Protein AF-A0A8J4W1M2-F1 (afdb_monomer_lite)

pLDDT: mean 85.09, std 20.11, range [32.44, 98.81]

Sequence (245 aa):
MGNGDTALFDVPTGALSPRSKTSQREDDLPYAEPIQDQQKDIAADMLTCFGEKATRCLFSYAWAPRVEALSFVQYLIQTRHLTFEKQRESTTVTQRVLVNAIQTTLMQALQDRVNSVFEAGVSLLMEVSIAFDGAVASPSDVTVVHDLIRPLIPRLLVKLGDSKSRLHVTTEDALLLLSRQSACIGPAFLLEEMIACDRNSSPQTLSATYLTNKMALMSKLMLEFGIQENSTGEKGSPQRSYAVP

Foldseek 3Di:
DYDDDDDDPDDPPPPPDPPPPPDDDLVPQDDADADDPVCCVLCVLVCQQQNRSLSRLCRGPDLVSVLVSLVSLLVCLVVVVDALAQDPDDDSHGSVSVLSNLLSSLVSQLPDPDLSSNLSSLSSLLSVLVRLLVRDDDPVSLVSLCVSCLVSLLSLLVQCLDPDPVSVVSSLVSLVSNLVSVSRQHPVNSVVSLCVSCVPPDPVVDDPSSVVSSVVSVVVSCVVVNDDDPPPDDPDDDDDDDDDD

Secondary structure (DSSP, 8-state):
---------------------S---GGGSPP-PPPPGGGHHHHHHHHHHH-HHHHHHHT-SSHHHHHHHHHHHHHHHHTTSS--S--SS--SS-HHHHHHHHHHHHHHHTT-SSHHHHHHHHHHHHHHHHHHHTT--SHHHHHHHHHHHGGGHHHHHHHHT-SSHHHHHHHHHHHHHHHH-TTTTHHHHHHHHHHHHHTTS-GGGS-HHHHHHHHHHHHHHHHHH---------S----------

Organism: NCBI:txid1284355

Structure (mmCIF, N/CA/C/O backbone):
data_AF-A0A8J4W1M2-F1
#
_entry.id   AF-A0A8J4W1M2-F1
#
loop_
_atom_site.group_PDB
_atom_site.id
_atom_site.type_symbol
_atom_site.label_atom_id
_atom_site.label_alt_id
_atom_site.label_comp_id
_atom_site.label_asym_id
_atom_site.label_entity_id
_atom_site.label_seq_id
_atom_site.pdbx_PDB_ins_code
_atom_site.Cartn_x
_atom_site.Cartn_y
_atom_site.Cartn_z
_atom_site.occupancy
_atom_site.B_iso_or_equiv
_atom_site.auth_seq_id
_atom_site.auth_comp_id
_atom_site.auth_asym_id
_atom_site.auth_atom_id
_atom_site.pdbx_PDB_model_num
ATOM 1 N N . MET A 1 1 ? 17.304 37.459 -51.737 1.00 37.78 1 MET A N 1
ATOM 2 C CA . MET A 1 1 ? 18.563 36.687 -51.824 1.00 37.78 1 MET A CA 1
ATOM 3 C C . MET A 1 1 ? 19.574 37.416 -50.952 1.00 37.78 1 MET A C 1
ATOM 5 O O . MET A 1 1 ? 19.878 38.543 -51.296 1.00 37.78 1 MET A O 1
ATOM 9 N N . GLY A 1 2 ? 20.056 36.960 -49.803 1.00 33.34 2 GLY A N 1
ATOM 10 C CA . GLY A 1 2 ? 19.862 35.766 -48.976 1.00 33.34 2 GLY A CA 1
ATOM 11 C C . GLY A 1 2 ? 20.875 35.851 -47.808 1.00 33.34 2 GLY A C 1
ATOM 12 O O . GLY A 1 2 ? 21.943 36.401 -48.043 1.00 33.34 2 GLY A O 1
ATOM 13 N N . ASN A 1 3 ? 20.478 35.356 -46.620 1.00 33.03 3 ASN A N 1
ATOM 14 C CA . ASN A 1 3 ? 21.208 34.840 -45.427 1.00 33.03 3 ASN A CA 1
ATOM 15 C C . ASN A 1 3 ? 22.531 35.484 -44.952 1.00 33.03 3 ASN A C 1
ATOM 17 O O . ASN A 1 3 ? 23.363 35.870 -45.756 1.00 33.03 3 ASN A O 1
ATOM 21 N N . GLY A 1 4 ? 22.878 35.566 -43.664 1.00 32.44 4 GLY A N 1
ATOM 22 C CA . GLY A 1 4 ? 22.476 34.930 -42.388 1.00 32.44 4 GLY A CA 1
ATOM 23 C C . GLY A 1 4 ? 23.406 35.529 -41.301 1.00 32.44 4 GLY A C 1
ATOM 24 O O . GLY A 1 4 ? 24.205 36.407 -41.614 1.00 32.44 4 GLY A O 1
ATOM 25 N N . ASP A 1 5 ? 23.439 35.197 -40.018 1.00 38.59 5 ASP A N 1
ATOM 26 C CA . ASP A 1 5 ? 22.708 34.303 -39.131 1.00 38.59 5 ASP A CA 1
ATOM 27 C C . ASP A 1 5 ? 22.942 34.893 -37.729 1.00 38.59 5 ASP A C 1
ATOM 29 O O . ASP A 1 5 ? 24.084 35.030 -37.285 1.00 38.59 5 ASP A O 1
ATOM 33 N N . THR A 1 6 ? 21.883 35.268 -37.016 1.00 42.66 6 THR A N 1
ATOM 34 C CA . THR A 1 6 ? 21.948 35.500 -35.568 1.00 42.66 6 THR A CA 1
ATOM 35 C C . THR A 1 6 ? 21.874 34.143 -34.883 1.00 42.66 6 THR A C 1
ATOM 37 O O . THR A 1 6 ? 20.798 33.549 -34.814 1.00 42.66 6 THR A O 1
ATOM 40 N N . ALA A 1 7 ? 23.009 33.638 -34.397 1.00 40.66 7 ALA A N 1
ATOM 41 C CA . ALA A 1 7 ? 23.061 32.416 -33.603 1.00 40.66 7 ALA A CA 1
ATOM 42 C C . ALA A 1 7 ? 22.400 32.650 -32.232 1.00 40.66 7 ALA A C 1
ATOM 44 O O . ALA A 1 7 ? 23.007 33.149 -31.285 1.00 40.66 7 ALA A O 1
ATOM 45 N N . LEU A 1 8 ? 21.118 32.302 -32.182 1.00 37.12 8 LEU A N 1
ATOM 46 C CA . LEU A 1 8 ? 20.296 32.099 -31.001 1.00 37.12 8 LEU A CA 1
ATOM 47 C C . LEU A 1 8 ? 20.828 30.859 -30.256 1.00 37.12 8 LEU A C 1
ATOM 49 O O . LEU A 1 8 ? 20.721 29.741 -30.757 1.00 37.12 8 LEU A O 1
ATOM 53 N N . PHE A 1 9 ? 21.418 31.036 -29.073 1.00 40.69 9 PHE A N 1
ATOM 54 C CA . PHE A 1 9 ? 21.637 29.925 -28.143 1.00 40.69 9 PHE A CA 1
ATOM 55 C C . PHE A 1 9 ? 20.296 29.571 -27.492 1.00 40.69 9 PHE A C 1
ATOM 57 O O . PHE A 1 9 ? 19.974 30.055 -26.409 1.00 40.69 9 PHE A O 1
ATOM 64 N N . ASP A 1 10 ? 19.511 28.741 -28.175 1.00 38.97 10 ASP A N 1
ATOM 65 C CA . ASP A 1 10 ? 18.325 28.113 -27.602 1.00 38.97 10 ASP A CA 1
ATOM 66 C C . ASP A 1 10 ? 18.754 26.871 -26.810 1.00 38.97 10 ASP A C 1
ATOM 68 O O . ASP A 1 10 ? 19.165 25.847 -27.360 1.00 38.97 10 ASP A O 1
ATOM 72 N N . VAL A 1 11 ? 18.690 26.977 -25.485 1.00 43.03 11 VAL A N 1
ATOM 73 C CA . VAL A 1 11 ? 18.759 25.836 -24.569 1.00 43.03 11 VAL A CA 1
ATOM 74 C C . VAL A 1 11 ? 17.363 25.213 -24.526 1.00 43.03 11 VAL A C 1
ATOM 76 O O . VAL A 1 11 ? 16.433 25.897 -24.089 1.00 43.03 11 VAL A O 1
ATOM 79 N N . PRO A 1 12 ? 17.159 23.929 -24.883 1.00 38.59 12 PRO A N 1
ATOM 80 C CA . PRO A 1 12 ? 15.871 23.288 -24.673 1.00 38.59 12 PRO A CA 1
ATOM 81 C C . PRO A 1 12 ? 15.704 23.004 -23.179 1.00 38.59 12 PRO A C 1
ATOM 83 O O . PRO A 1 12 ? 16.034 21.933 -22.671 1.00 38.59 12 PRO A O 1
ATOM 86 N N . THR A 1 13 ? 15.172 23.985 -22.454 1.00 40.75 13 THR A N 1
ATOM 87 C CA . THR A 1 13 ? 14.589 23.759 -21.132 1.00 40.75 13 THR A CA 1
ATOM 88 C C . THR A 1 13 ? 13.230 23.119 -21.370 1.00 40.75 13 THR A C 1
ATOM 90 O O . THR A 1 13 ? 12.199 23.786 -21.410 1.00 40.75 13 THR A O 1
ATOM 93 N N . GLY A 1 14 ? 13.239 21.805 -21.596 1.00 35.25 14 GLY A N 1
ATOM 94 C CA . GLY A 1 14 ? 12.041 20.979 -21.579 1.00 35.25 14 GLY A CA 1
ATOM 95 C C . GLY A 1 14 ? 11.496 20.924 -20.158 1.00 35.25 14 GLY A C 1
ATOM 96 O O . GLY A 1 14 ? 11.704 19.948 -19.443 1.00 35.25 14 GLY A O 1
ATOM 97 N N . ALA A 1 15 ? 10.833 21.997 -19.731 1.00 38.31 15 ALA A N 1
ATOM 98 C CA . ALA A 1 15 ? 9.973 21.983 -18.567 1.00 38.31 15 ALA A CA 1
ATOM 99 C C . ALA A 1 15 ? 8.869 20.958 -18.846 1.00 38.31 15 ALA A C 1
ATOM 101 O O . ALA A 1 15 ? 7.946 21.210 -19.623 1.00 38.31 15 ALA A O 1
ATOM 102 N N . LEU A 1 16 ? 9.008 19.770 -18.256 1.00 41.69 16 LEU A N 1
ATOM 103 C CA . LEU A 1 16 ? 7.948 18.776 -18.191 1.00 41.69 16 LEU A CA 1
ATOM 104 C C . LEU A 1 16 ? 6.775 19.427 -17.459 1.00 41.69 16 LEU A C 1
ATOM 106 O O . LEU A 1 16 ? 6.754 19.532 -16.235 1.00 41.69 16 LEU A O 1
ATOM 110 N N . SER A 1 17 ? 5.824 19.922 -18.243 1.00 34.31 17 SER A N 1
ATOM 111 C CA . SER A 1 17 ? 4.521 20.337 -17.751 1.00 34.31 17 SER A CA 1
ATOM 112 C C . SER A 1 17 ? 3.905 19.160 -16.980 1.00 34.31 17 SER A C 1
ATOM 114 O O . SER A 1 17 ? 4.023 18.019 -17.444 1.00 34.31 17 SER A O 1
ATOM 116 N N . PRO A 1 18 ? 3.278 19.374 -15.809 1.00 39.25 18 PRO A N 1
ATOM 117 C CA . PRO A 1 18 ? 2.609 18.299 -15.094 1.00 39.25 18 PRO A CA 1
ATOM 118 C C . PRO A 1 18 ? 1.478 17.772 -15.979 1.00 39.25 18 PRO A C 1
ATOM 120 O O . PRO A 1 18 ? 0.455 18.430 -16.161 1.00 39.25 18 PRO A O 1
ATOM 123 N N . ARG A 1 19 ? 1.692 16.591 -16.576 1.00 45.81 19 ARG A N 1
ATOM 124 C CA . ARG A 1 19 ? 0.704 15.899 -17.408 1.00 45.81 19 ARG A CA 1
ATOM 125 C C . ARG A 1 19 ? -0.572 15.788 -16.574 1.00 45.81 19 ARG A C 1
ATOM 127 O O . ARG A 1 19 ? -0.567 15.183 -15.502 1.00 45.81 19 ARG A O 1
ATOM 134 N N . SER A 1 20 ? -1.640 16.433 -17.030 1.00 43.12 20 SER A N 1
ATOM 135 C CA . SER A 1 20 ? -2.957 16.359 -16.406 1.00 43.12 20 SER A CA 1
ATOM 136 C C . SER A 1 20 ? -3.340 14.878 -16.341 1.00 43.12 20 SER A C 1
ATOM 138 O O . SER A 1 20 ? -3.495 14.238 -17.380 1.00 43.12 20 SER A O 1
ATOM 140 N N . LYS A 1 21 ? -3.399 14.300 -15.134 1.00 53.12 21 LYS A N 1
ATOM 141 C CA . LYS A 1 21 ? -3.628 12.863 -14.882 1.00 53.12 21 LYS A CA 1
ATOM 142 C C . LYS A 1 21 ? -5.082 12.441 -15.160 1.00 53.12 21 LYS A C 1
ATOM 144 O O . LYS A 1 21 ? -5.698 11.760 -14.353 1.00 53.12 21 LYS A O 1
ATOM 149 N N . THR A 1 22 ? -5.685 12.895 -16.253 1.00 55.19 22 THR A N 1
ATOM 150 C CA . THR A 1 22 ? -7.113 12.675 -16.524 1.00 55.19 22 THR A CA 1
ATOM 151 C C . THR A 1 22 ? -7.399 11.406 -17.325 1.00 55.19 22 THR A C 1
ATOM 153 O O . THR A 1 22 ? -8.554 11.006 -17.419 1.00 55.19 22 THR A O 1
ATOM 156 N N . SER A 1 23 ? -6.387 10.711 -17.853 1.00 66.25 23 SER A N 1
ATOM 157 C CA . SER A 1 23 ? -6.535 9.369 -18.443 1.00 66.25 23 SER A CA 1
ATOM 158 C C . SER A 1 23 ? -5.178 8.667 -18.503 1.00 66.25 23 SER A C 1
ATOM 160 O O . SER A 1 23 ? -4.376 8.990 -19.375 1.00 66.25 23 SER A O 1
ATOM 162 N N . GLN A 1 24 ? -4.897 7.740 -17.583 1.00 83.12 24 GLN A N 1
ATOM 163 C CA . GLN A 1 24 ? -3.716 6.874 -17.679 1.00 83.12 24 GLN A CA 1
ATOM 164 C C . GLN A 1 24 ? -4.127 5.558 -18.340 1.00 83.12 24 GLN A C 1
ATOM 166 O O . GLN A 1 24 ? -5.041 4.888 -17.863 1.00 83.12 24 GLN A O 1
ATOM 171 N N . ARG A 1 25 ? -3.479 5.193 -19.449 1.00 89.44 25 ARG A N 1
ATOM 172 C CA . ARG A 1 25 ? -3.667 3.889 -20.096 1.00 89.44 25 ARG A CA 1
ATOM 173 C C . ARG A 1 25 ? -2.471 2.997 -19.815 1.00 89.44 25 ARG A C 1
ATOM 175 O O . ARG A 1 25 ? -1.359 3.485 -19.640 1.00 89.44 25 ARG A O 1
ATOM 182 N N . GLU A 1 26 ? -2.685 1.687 -19.843 1.00 91.25 26 GLU A N 1
ATOM 183 C CA . GLU A 1 26 ? -1.591 0.723 -19.706 1.00 91.25 26 GLU A CA 1
ATOM 184 C C . GLU A 1 26 ? -0.517 0.939 -20.796 1.00 91.25 26 GLU A C 1
ATOM 186 O O . GLU A 1 26 ? 0.682 0.913 -20.518 1.00 91.25 26 GLU A O 1
ATOM 191 N N . ASP A 1 27 ? -0.929 1.284 -22.021 1.00 91.44 27 ASP A N 1
ATOM 192 C CA . ASP A 1 27 ? -0.027 1.595 -23.137 1.00 91.44 27 ASP A CA 1
ATOM 193 C C . ASP A 1 27 ? 0.902 2.793 -22.880 1.00 91.44 27 ASP A C 1
ATOM 195 O O . ASP A 1 27 ? 1.976 2.857 -23.479 1.00 91.44 27 ASP A O 1
ATOM 199 N N . ASP A 1 28 ? 0.562 3.695 -21.953 1.00 93.06 28 ASP A N 1
ATOM 200 C CA . ASP A 1 28 ? 1.417 4.826 -21.571 1.00 93.06 28 ASP A CA 1
ATOM 201 C C . ASP A 1 28 ? 2.569 4.425 -20.632 1.00 93.06 28 ASP A C 1
ATOM 203 O O . ASP A 1 28 ? 3.492 5.217 -20.433 1.00 93.06 28 ASP A O 1
ATOM 207 N N . LEU A 1 29 ? 2.540 3.219 -20.048 1.00 95.38 29 LEU A N 1
ATOM 208 C CA . LEU A 1 29 ? 3.596 2.762 -19.143 1.00 95.38 29 LEU A CA 1
ATOM 209 C C . LEU A 1 29 ? 4.954 2.647 -19.864 1.00 95.38 29 LEU A C 1
ATOM 211 O O . LEU A 1 29 ? 5.007 2.399 -21.074 1.00 95.38 29 LEU A O 1
ATOM 215 N N . PRO A 1 30 ? 6.083 2.799 -19.154 1.00 96.06 30 PRO A N 1
ATOM 216 C CA . PRO A 1 30 ? 7.392 2.572 -19.751 1.00 96.06 30 PRO A CA 1
ATOM 217 C C . PRO A 1 30 ? 7.570 1.106 -20.173 1.00 96.06 30 PRO A C 1
ATOM 219 O O . PRO A 1 30 ? 6.835 0.210 -19.757 1.00 96.06 30 PRO A O 1
ATOM 222 N N . TYR A 1 31 ? 8.577 0.846 -21.005 1.00 96.06 31 TYR A N 1
ATOM 223 C CA . TYR A 1 31 ? 9.010 -0.526 -21.251 1.00 96.06 31 TYR A CA 1
ATOM 224 C C . TYR A 1 31 ? 9.595 -1.134 -19.968 1.00 96.06 31 TYR A C 1
ATOM 226 O O . TYR A 1 31 ? 10.373 -0.487 -19.266 1.00 96.06 31 TYR A O 1
ATOM 234 N N . ALA A 1 32 ? 9.263 -2.398 -19.717 1.00 97.31 32 ALA A N 1
ATOM 235 C CA . ALA A 1 32 ? 9.902 -3.248 -18.725 1.00 97.31 32 ALA A CA 1
ATOM 236 C C . ALA A 1 32 ? 10.205 -4.611 -19.351 1.00 97.31 32 ALA A C 1
ATOM 238 O O . ALA A 1 32 ? 9.504 -5.081 -20.249 1.00 97.31 32 ALA A O 1
ATOM 239 N N . GLU A 1 33 ? 11.264 -5.248 -18.889 1.00 97.44 33 GLU A N 1
ATOM 240 C CA . GLU A 1 33 ? 11.668 -6.601 -19.240 1.00 97.44 33 GLU A CA 1
ATOM 241 C C . GLU A 1 33 ? 10.556 -7.642 -18.974 1.00 97.44 33 GLU A C 1
ATOM 243 O O . GLU A 1 33 ? 9.594 -7.372 -18.249 1.00 97.44 33 GLU A O 1
ATOM 248 N N . PRO A 1 34 ? 10.614 -8.826 -19.605 1.00 97.38 34 PRO A N 1
ATOM 249 C CA . PRO A 1 34 ? 9.694 -9.915 -19.290 1.00 97.38 34 PRO A CA 1
ATOM 250 C C . PRO A 1 34 ? 9.832 -10.384 -17.835 1.00 97.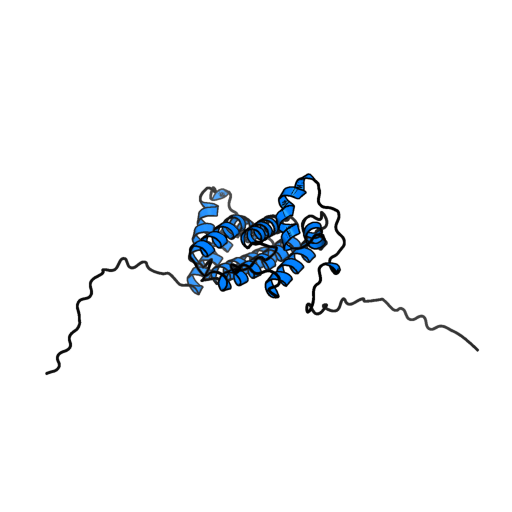38 34 PRO A C 1
ATOM 252 O O . PRO A 1 34 ? 10.936 -10.414 -17.291 1.00 97.38 34 PRO A O 1
ATOM 255 N N . ILE A 1 35 ? 8.717 -10.810 -17.237 1.00 97.44 35 ILE A N 1
ATOM 256 C CA . ILE A 1 35 ? 8.697 -11.411 -15.895 1.00 97.44 35 ILE A CA 1
ATOM 257 C C . ILE A 1 35 ? 9.520 -12.703 -15.921 1.00 97.44 35 ILE A C 1
ATOM 259 O O . ILE A 1 35 ? 9.345 -13.537 -16.815 1.00 97.44 35 ILE A O 1
ATOM 263 N N . GLN A 1 36 ? 10.408 -12.873 -14.940 1.00 96.19 36 GLN A N 1
ATOM 264 C CA . GLN A 1 36 ? 11.229 -14.077 -14.832 1.00 96.19 36 GLN A CA 1
ATOM 265 C C . GLN A 1 36 ? 10.369 -15.316 -14.571 1.00 96.19 36 GLN A C 1
ATOM 267 O O . GLN A 1 36 ? 9.359 -15.241 -13.872 1.00 96.19 36 GLN A O 1
ATOM 272 N N . ASP A 1 37 ? 10.805 -16.482 -15.056 1.00 95.25 37 ASP A N 1
ATOM 273 C CA . ASP A 1 37 ? 10.063 -17.738 -14.885 1.00 95.25 37 ASP A CA 1
ATOM 274 C C . ASP A 1 37 ? 9.753 -18.054 -13.415 1.00 95.25 37 ASP A C 1
ATOM 276 O O . ASP A 1 37 ? 8.650 -18.491 -13.103 1.00 95.25 37 ASP A O 1
ATOM 280 N N . GLN A 1 38 ? 10.678 -17.749 -12.499 1.00 95.62 38 GLN A N 1
ATOM 281 C CA . GLN A 1 38 ? 10.512 -17.977 -11.058 1.00 95.62 38 GLN A CA 1
ATOM 282 C C . GLN A 1 38 ? 9.428 -17.095 -10.421 1.00 95.62 38 GLN A C 1
ATOM 284 O O . GLN A 1 38 ? 8.976 -17.374 -9.315 1.00 95.62 38 GLN A O 1
ATOM 289 N N . GLN A 1 39 ? 9.040 -16.008 -11.088 1.00 94.69 39 GLN A N 1
ATOM 290 C CA . GLN A 1 39 ? 8.080 -15.026 -10.587 1.00 94.69 39 GLN A CA 1
ATOM 291 C C . GLN A 1 39 ? 6.697 -15.176 -11.230 1.00 94.69 39 GLN A C 1
ATOM 293 O O . GLN A 1 39 ? 5.759 -14.516 -10.787 1.00 94.69 39 GLN A O 1
ATOM 298 N N . LYS A 1 40 ? 6.543 -16.046 -12.239 1.00 93.75 40 LYS A N 1
ATOM 299 C CA . LYS A 1 40 ? 5.287 -16.209 -12.990 1.00 93.75 40 LYS A CA 1
ATOM 300 C C . LYS A 1 40 ? 4.111 -16.612 -12.109 1.00 93.75 40 LYS A C 1
ATOM 302 O O . LYS A 1 40 ? 3.039 -16.031 -12.248 1.00 93.75 40 LYS A O 1
ATOM 307 N N . ASP A 1 41 ? 4.328 -17.533 -11.173 1.00 94.62 41 ASP A N 1
ATOM 308 C CA . ASP A 1 41 ? 3.270 -17.997 -10.269 1.00 94.62 41 ASP A CA 1
ATOM 309 C C . ASP A 1 41 ? 2.785 -16.869 -9.348 1.00 94.62 41 ASP A C 1
ATOM 311 O O . ASP A 1 41 ? 1.588 -16.675 -9.162 1.00 94.62 41 ASP A O 1
ATOM 315 N N . ILE A 1 42 ? 3.717 -16.064 -8.830 1.00 94.31 42 ILE A N 1
ATOM 316 C CA . ILE A 1 42 ? 3.414 -14.904 -7.978 1.00 94.31 42 ILE A CA 1
ATOM 317 C C . ILE A 1 42 ? 2.745 -13.787 -8.798 1.00 94.31 42 ILE A C 1
ATOM 319 O O . ILE A 1 42 ? 1.932 -13.026 -8.279 1.00 94.31 42 ILE A O 1
ATOM 323 N N . ALA A 1 43 ? 3.073 -13.685 -10.088 1.00 96.88 43 ALA A N 1
ATOM 324 C CA . ALA A 1 43 ? 2.534 -12.686 -11.000 1.00 96.88 43 ALA A CA 1
ATOM 325 C C . ALA A 1 43 ? 1.135 -13.001 -11.539 1.00 96.88 43 ALA A C 1
ATOM 327 O O . ALA A 1 43 ? 0.502 -12.096 -12.073 1.00 96.88 43 ALA A O 1
ATOM 328 N N . ALA A 1 44 ? 0.637 -14.234 -11.413 1.00 96.50 44 ALA A N 1
ATOM 329 C CA . ALA A 1 44 ? -0.596 -14.676 -12.069 1.00 96.50 44 ALA A CA 1
ATOM 330 C C . ALA A 1 44 ? -1.818 -13.797 -11.742 1.00 96.50 44 ALA A C 1
ATOM 332 O O . ALA A 1 44 ? -2.527 -13.338 -12.644 1.00 96.50 44 ALA A O 1
ATOM 333 N N . ASP A 1 45 ? -2.029 -13.493 -10.461 1.00 96.50 45 ASP A N 1
ATOM 334 C CA . ASP A 1 45 ? -3.155 -12.658 -10.031 1.00 96.50 45 ASP A CA 1
ATOM 335 C C . ASP A 1 45 ? -2.966 -11.194 -10.453 1.00 96.50 45 ASP A C 1
ATOM 337 O O . ASP A 1 45 ? -3.926 -10.535 -10.852 1.00 96.50 45 ASP A O 1
ATOM 341 N N . MET A 1 46 ? -1.726 -10.693 -10.445 1.00 97.94 46 MET A N 1
ATOM 342 C CA . MET A 1 46 ? -1.401 -9.342 -10.916 1.00 97.94 46 MET A CA 1
ATOM 343 C C . MET A 1 46 ? -1.617 -9.199 -12.424 1.00 97.94 46 MET A C 1
ATOM 345 O O . MET A 1 46 ? -2.233 -8.230 -12.849 1.00 97.94 46 MET A O 1
ATOM 349 N N . LEU A 1 47 ? -1.212 -10.192 -13.222 1.00 96.75 47 LEU A N 1
ATOM 350 C CA . LEU A 1 47 ? -1.478 -10.241 -14.662 1.00 96.75 47 LEU A CA 1
ATOM 351 C C . LEU A 1 47 ? -2.981 -10.206 -14.942 1.00 96.75 47 LEU A C 1
ATOM 353 O O . LEU A 1 47 ? -3.430 -9.480 -15.826 1.00 96.75 47 LEU A O 1
ATOM 357 N N . THR A 1 48 ? -3.750 -10.956 -14.152 1.00 95.56 48 THR A N 1
ATOM 358 C CA . THR A 1 48 ? -5.211 -11.022 -14.267 1.00 95.56 48 THR A CA 1
ATOM 359 C C . THR A 1 48 ? -5.877 -9.688 -13.915 1.00 95.56 48 THR A C 1
ATOM 361 O O . THR A 1 48 ? -6.859 -9.315 -14.550 1.00 95.56 48 THR A O 1
ATOM 364 N N . CYS A 1 49 ? -5.353 -8.957 -12.924 1.00 95.75 49 CYS A N 1
ATOM 365 C CA . CYS A 1 49 ? -5.961 -7.714 -12.438 1.00 95.75 49 CYS A CA 1
ATOM 366 C C . CYS A 1 49 ? -5.477 -6.450 -13.158 1.00 95.75 49 CYS A C 1
ATOM 368 O O . CYS A 1 49 ? -6.266 -5.540 -13.392 1.00 95.75 49 CYS A O 1
ATOM 370 N N . PHE A 1 50 ? -4.177 -6.346 -13.430 1.00 96.31 50 PHE A N 1
ATOM 371 C CA . PHE A 1 50 ? -3.518 -5.089 -13.802 1.00 96.31 50 PHE A CA 1
ATOM 372 C C . PHE A 1 50 ? -3.101 -5.036 -15.271 1.00 96.31 50 PHE A C 1
ATOM 374 O O . PHE A 1 50 ? -2.781 -3.953 -15.756 1.00 96.31 50 PHE A O 1
ATOM 381 N N . GLY A 1 51 ? -3.096 -6.181 -15.959 1.00 95.75 51 GLY A N 1
ATOM 382 C CA . GLY A 1 51 ? -2.573 -6.313 -17.315 1.00 95.75 51 GLY A CA 1
ATOM 383 C C . GLY A 1 51 ? -1.086 -6.679 -17.359 1.00 95.75 51 GLY A C 1
ATOM 384 O O . GLY A 1 51 ? -0.368 -6.682 -16.348 1.00 95.75 51 GLY A O 1
ATOM 385 N N . GLU A 1 52 ? -0.620 -7.057 -18.550 1.00 96.50 52 GLU A N 1
ATOM 386 C CA . GLU A 1 52 ? 0.736 -7.570 -18.762 1.00 96.50 52 GLU A CA 1
ATOM 387 C C . GLU A 1 52 ? 1.803 -6.506 -18.499 1.00 96.50 52 GLU A C 1
ATOM 389 O O . GLU A 1 52 ? 2.790 -6.761 -17.804 1.00 96.50 52 GLU A O 1
ATOM 394 N N . LYS A 1 53 ? 1.625 -5.308 -19.053 1.00 97.81 53 LYS A N 1
ATOM 395 C CA . LYS A 1 53 ? 2.647 -4.265 -19.037 1.00 97.81 53 LYS A CA 1
ATOM 396 C C . LYS A 1 53 ? 2.780 -3.663 -17.647 1.00 97.81 53 LYS A C 1
ATOM 398 O O . LYS A 1 53 ? 3.903 -3.504 -17.173 1.00 97.81 53 LYS A O 1
ATOM 403 N N . ALA A 1 54 ? 1.660 -3.423 -16.963 1.00 98.12 54 ALA A N 1
ATOM 404 C CA . ALA A 1 54 ? 1.677 -2.997 -15.564 1.00 98.12 54 ALA A CA 1
ATOM 405 C C . ALA A 1 54 ? 2.391 -4.022 -14.679 1.00 98.12 54 ALA A C 1
ATOM 407 O O . ALA A 1 54 ? 3.276 -3.659 -13.902 1.00 98.12 54 ALA A O 1
ATOM 408 N N . THR A 1 55 ? 2.084 -5.309 -14.855 1.00 98.50 55 THR A N 1
ATOM 409 C CA . THR A 1 55 ? 2.722 -6.364 -14.062 1.00 98.50 55 THR A CA 1
ATOM 410 C C . THR A 1 55 ? 4.216 -6.470 -14.363 1.00 98.50 55 THR A C 1
ATOM 412 O O . THR A 1 55 ? 5.020 -6.514 -13.438 1.00 98.50 55 THR A O 1
ATOM 415 N N . ARG A 1 56 ? 4.639 -6.414 -15.631 1.00 98.38 56 ARG A N 1
ATOM 416 C CA . ARG A 1 56 ? 6.071 -6.371 -15.988 1.00 98.38 56 ARG A CA 1
ATOM 417 C C . ARG A 1 56 ? 6.790 -5.196 -15.335 1.00 98.38 56 ARG A C 1
ATOM 419 O O . ARG A 1 56 ? 7.880 -5.366 -14.798 1.00 98.38 56 ARG A O 1
ATOM 426 N N . CYS A 1 57 ? 6.169 -4.019 -15.336 1.00 98.62 57 CYS A N 1
ATOM 427 C CA . CYS A 1 57 ? 6.720 -2.847 -14.674 1.00 98.62 57 CYS A CA 1
ATOM 428 C C . CYS A 1 57 ? 6.863 -3.040 -13.155 1.00 98.62 57 CYS A C 1
ATOM 430 O O . CYS A 1 57 ? 7.890 -2.624 -12.628 1.00 98.62 57 CYS A O 1
ATOM 432 N N . LEU A 1 58 ? 5.923 -3.710 -12.469 1.00 98.56 58 LEU A N 1
ATOM 433 C CA . LEU A 1 58 ? 6.037 -4.043 -11.034 1.00 98.56 58 LEU A CA 1
ATOM 434 C C . LEU A 1 58 ? 7.244 -4.944 -10.727 1.00 98.56 58 LEU A C 1
ATOM 436 O O . LEU A 1 58 ? 7.901 -4.757 -9.705 1.00 98.56 58 LEU A O 1
ATOM 440 N N . PHE A 1 59 ? 7.569 -5.875 -11.626 1.00 98.25 59 PHE A N 1
ATOM 441 C CA . PHE A 1 59 ? 8.703 -6.796 -11.477 1.00 98.25 59 PHE A CA 1
ATOM 442 C C . PHE A 1 59 ? 10.026 -6.269 -12.051 1.00 98.25 59 PHE A C 1
ATOM 444 O O . PHE A 1 59 ? 11.043 -6.957 -11.952 1.00 98.25 59 PHE A O 1
ATOM 451 N N . SER A 1 60 ? 10.048 -5.063 -12.627 1.00 98.00 60 SER A N 1
ATOM 452 C CA . SER A 1 60 ? 11.256 -4.535 -13.262 1.00 98.00 60 SER A CA 1
ATOM 453 C C . SER A 1 60 ? 12.386 -4.308 -12.254 1.00 98.00 60 SER A C 1
ATOM 455 O O . SER A 1 60 ? 12.166 -3.806 -11.148 1.00 98.00 60 SER A O 1
ATOM 457 N N . TYR A 1 61 ? 13.631 -4.575 -12.647 1.00 96.94 61 TYR A N 1
ATOM 458 C CA . TYR A 1 61 ? 14.829 -4.202 -11.895 1.00 96.94 61 TYR A CA 1
ATOM 459 C C . TYR A 1 61 ? 14.973 -2.682 -11.784 1.00 96.94 61 TYR A C 1
ATOM 461 O O . TYR A 1 61 ? 15.484 -2.173 -10.779 1.00 96.94 61 TYR A O 1
ATOM 469 N N . ALA A 1 62 ? 14.495 -1.939 -12.786 1.00 97.56 62 ALA A N 1
ATOM 470 C CA . ALA A 1 62 ? 14.502 -0.486 -12.768 1.00 97.56 62 ALA A CA 1
ATOM 471 C C . ALA A 1 62 ? 13.391 0.042 -11.850 1.00 97.56 62 ALA A C 1
ATOM 473 O O . ALA A 1 62 ? 12.231 -0.348 -11.945 1.00 97.56 62 ALA A O 1
ATOM 474 N N . TRP A 1 63 ? 13.742 0.965 -10.953 1.00 98.31 63 TRP A N 1
ATOM 475 C CA . TRP A 1 63 ? 12.795 1.487 -9.964 1.00 98.31 63 TRP A CA 1
ATOM 476 C C . TRP A 1 63 ? 11.710 2.376 -10.577 1.00 98.31 63 TRP A C 1
ATOM 478 O O . TRP A 1 63 ? 10.586 2.385 -10.084 1.00 98.31 63 TRP A O 1
ATOM 488 N N . ALA A 1 64 ? 12.027 3.111 -11.646 1.00 98.31 64 ALA A N 1
ATOM 489 C CA . ALA A 1 64 ? 11.094 4.054 -12.255 1.00 98.31 64 ALA A CA 1
ATOM 490 C C . ALA A 1 64 ? 9.858 3.349 -12.853 1.00 98.31 64 ALA A C 1
ATOM 492 O O . ALA A 1 64 ? 8.750 3.744 -12.496 1.00 98.31 64 ALA A O 1
ATOM 493 N N . PRO A 1 65 ? 9.989 2.256 -13.639 1.00 98.50 65 PRO A N 1
ATOM 494 C CA . PRO A 1 65 ? 8.837 1.445 -14.037 1.00 98.50 65 PRO A CA 1
ATOM 495 C C . PRO A 1 65 ? 7.976 0.957 -12.867 1.00 98.50 65 PRO A C 1
ATOM 497 O O . PRO A 1 65 ? 6.753 1.019 -12.962 1.00 98.50 65 PRO A O 1
ATOM 500 N N . ARG A 1 66 ? 8.585 0.539 -11.745 1.00 98.75 66 ARG A N 1
ATOM 501 C CA . ARG A 1 66 ? 7.828 0.108 -10.556 1.00 98.75 66 ARG A CA 1
ATOM 502 C C . ARG A 1 66 ? 6.969 1.240 -9.990 1.00 98.75 66 ARG A C 1
ATOM 504 O O . ARG A 1 66 ? 5.800 1.022 -9.692 1.00 98.75 66 ARG A O 1
ATOM 511 N N . VAL A 1 67 ? 7.519 2.453 -9.886 1.00 98.69 67 VAL A N 1
ATOM 512 C CA . VAL A 1 67 ? 6.775 3.644 -9.427 1.00 98.69 67 VAL A CA 1
ATOM 513 C C . VAL A 1 67 ? 5.604 3.972 -10.357 1.00 98.69 67 VAL A C 1
ATOM 515 O O . VAL A 1 67 ? 4.500 4.241 -9.878 1.00 98.69 67 VAL A O 1
ATOM 518 N N . GLU A 1 68 ? 5.821 3.928 -11.672 1.00 98.25 68 GLU A N 1
ATOM 519 C CA . GLU A 1 68 ? 4.768 4.204 -12.658 1.00 98.25 68 GLU A CA 1
ATOM 520 C C . GLU A 1 68 ? 3.653 3.153 -12.609 1.00 98.25 68 GLU A C 1
ATOM 522 O O . GLU A 1 68 ? 2.477 3.509 -12.627 1.00 98.25 68 GLU A O 1
ATOM 527 N N . ALA A 1 69 ? 3.995 1.870 -12.461 1.00 98.62 69 ALA A N 1
ATOM 528 C CA . ALA A 1 69 ? 3.001 0.810 -12.312 1.00 98.62 69 ALA A CA 1
ATOM 529 C C . ALA A 1 69 ? 2.194 0.936 -11.016 1.00 98.62 69 ALA A C 1
ATOM 531 O O . ALA A 1 69 ? 0.975 0.805 -11.049 1.00 98.62 69 ALA A O 1
ATOM 532 N N . LEU A 1 70 ? 2.839 1.251 -9.888 1.00 98.81 70 LEU A N 1
ATOM 533 C CA . LEU A 1 70 ? 2.139 1.511 -8.624 1.00 98.81 70 LEU A CA 1
ATOM 534 C C . LEU A 1 70 ? 1.171 2.694 -8.753 1.00 98.81 70 LEU A C 1
ATOM 536 O O . LEU A 1 70 ? 0.028 2.608 -8.308 1.00 98.81 70 LEU A O 1
ATOM 540 N N . SER A 1 71 ? 1.607 3.768 -9.417 1.00 98.31 71 SER A N 1
ATOM 541 C CA . SER A 1 71 ? 0.769 4.941 -9.694 1.00 98.31 71 SER A CA 1
ATOM 542 C C . SER A 1 71 ? -0.403 4.600 -10.619 1.00 98.31 71 SER A C 1
ATOM 544 O O . SER A 1 71 ? -1.514 5.084 -10.416 1.00 98.31 71 SER A O 1
ATOM 546 N N . PHE A 1 72 ? -0.182 3.738 -11.611 1.00 98.31 72 PHE A N 1
ATOM 547 C CA . PHE A 1 72 ? -1.228 3.256 -12.507 1.00 98.31 72 PHE A CA 1
ATOM 548 C C . PHE A 1 72 ? -2.255 2.377 -11.781 1.00 98.31 72 PHE A C 1
ATOM 550 O O . PHE A 1 72 ? -3.453 2.601 -11.930 1.00 98.31 72 PHE A O 1
ATOM 557 N N . VAL A 1 73 ? -1.824 1.433 -10.938 1.00 98.38 73 VAL A N 1
ATOM 558 C CA . VAL A 1 73 ? -2.743 0.617 -10.121 1.00 98.38 73 VAL A CA 1
ATOM 559 C C . VAL A 1 73 ? -3.548 1.503 -9.167 1.00 98.38 73 VAL A C 1
ATOM 561 O O . VAL A 1 73 ? -4.759 1.325 -9.043 1.00 98.38 73 VAL A O 1
ATOM 564 N N . GLN A 1 74 ? -2.911 2.504 -8.551 1.00 98.00 74 GLN A N 1
ATOM 565 C CA . GLN A 1 74 ? -3.607 3.499 -7.731 1.00 98.00 74 GLN A CA 1
ATOM 566 C C . GLN A 1 74 ? -4.688 4.228 -8.544 1.00 98.00 74 GLN A C 1
ATOM 568 O O . GLN A 1 74 ? -5.828 4.338 -8.093 1.00 98.00 74 GLN A O 1
ATOM 573 N N . TYR A 1 75 ? -4.363 4.667 -9.762 1.00 96.69 75 TYR A N 1
ATOM 574 C CA . TYR A 1 75 ? -5.317 5.300 -10.672 1.00 96.69 75 TYR A CA 1
ATOM 575 C C . TYR A 1 75 ? -6.501 4.386 -11.018 1.00 96.69 75 TYR A C 1
ATOM 577 O O . TYR A 1 75 ? -7.644 4.847 -11.011 1.00 96.69 75 TYR A O 1
ATOM 585 N N . LEU A 1 76 ? -6.267 3.093 -11.274 1.00 96.12 76 LEU A N 1
ATOM 586 C CA . LEU A 1 76 ? -7.342 2.134 -11.555 1.00 96.12 76 LEU A CA 1
ATOM 587 C C . LEU A 1 76 ? -8.322 1.992 -10.380 1.00 96.12 76 LEU A C 1
ATOM 589 O O . LEU A 1 76 ? -9.524 1.850 -10.602 1.00 96.12 76 LEU A O 1
ATOM 593 N N . ILE A 1 77 ? -7.832 2.061 -9.13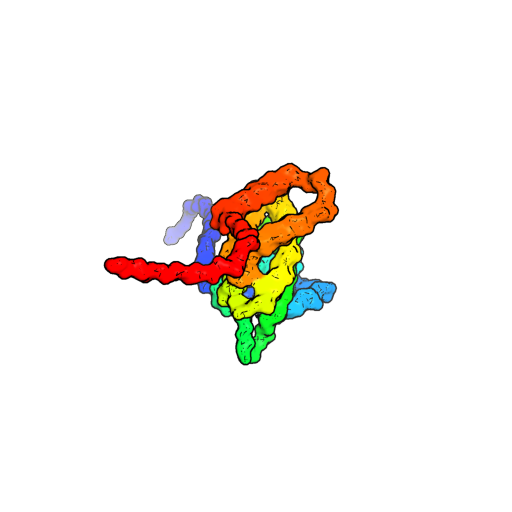9 1.00 96.00 77 ILE A N 1
ATOM 594 C CA . ILE A 1 77 ? -8.677 2.035 -7.935 1.00 96.00 77 ILE A CA 1
ATOM 595 C C . ILE A 1 77 ? -9.454 3.352 -7.797 1.00 96.00 77 ILE A C 1
ATOM 597 O O . ILE A 1 77 ? -10.676 3.329 -7.644 1.00 96.00 77 ILE A O 1
ATOM 601 N N . GLN A 1 78 ? -8.779 4.500 -7.936 1.00 94.88 78 GLN A N 1
ATOM 602 C CA . GLN A 1 78 ? -9.395 5.836 -7.846 1.00 94.88 78 GLN A CA 1
ATOM 603 C C . GLN A 1 78 ? -10.529 6.027 -8.854 1.00 94.88 78 GLN A C 1
ATOM 605 O O . GLN A 1 78 ? -11.573 6.602 -8.545 1.00 94.88 78 GLN A O 1
ATOM 610 N N . THR A 1 79 ? -10.331 5.520 -10.069 1.00 93.69 79 THR A N 1
ATOM 611 C CA . THR A 1 79 ? -11.308 5.590 -11.163 1.00 93.69 79 THR A CA 1
ATOM 612 C C . THR A 1 79 ? -12.310 4.439 -11.163 1.00 93.69 79 THR A C 1
ATOM 614 O O . THR A 1 79 ? -13.147 4.364 -12.061 1.00 93.69 79 THR A O 1
ATOM 617 N N . ARG A 1 80 ? -12.271 3.566 -10.145 1.00 91.62 80 ARG A N 1
ATOM 618 C CA . ARG A 1 80 ? -13.171 2.413 -9.967 1.00 91.62 80 ARG A CA 1
ATOM 619 C C . ARG A 1 80 ? -13.118 1.387 -11.107 1.00 91.62 80 ARG A C 1
ATOM 621 O O . ARG A 1 80 ? -14.021 0.563 -11.228 1.00 91.62 80 ARG A O 1
ATOM 628 N N . HIS A 1 81 ? -12.052 1.388 -11.909 1.00 91.44 81 HIS A N 1
ATOM 629 C CA . HIS A 1 81 ? -11.753 0.291 -12.833 1.00 91.44 81 HIS A CA 1
ATOM 630 C C . HIS A 1 81 ? -11.385 -0.994 -12.082 1.00 91.44 81 HIS A C 1
ATOM 632 O O . HIS A 1 81 ? -11.690 -2.087 -12.551 1.00 91.44 81 HIS A O 1
ATOM 638 N N . LEU A 1 82 ? -10.794 -0.857 -10.892 1.00 92.50 82 LEU A N 1
ATOM 639 C CA . LEU A 1 82 ? -10.675 -1.922 -9.903 1.00 92.50 82 LEU A CA 1
ATOM 640 C C . LEU A 1 82 ? -11.549 -1.580 -8.696 1.00 92.50 82 LEU A C 1
ATOM 642 O O . LEU A 1 82 ? -11.470 -0.478 -8.154 1.00 92.50 82 LEU A O 1
ATOM 646 N N . THR A 1 83 ? -12.382 -2.529 -8.271 1.00 91.31 83 THR A N 1
ATOM 647 C CA . THR A 1 83 ? -13.258 -2.376 -7.104 1.00 91.31 83 THR A CA 1
ATOM 648 C C . THR A 1 83 ? -13.170 -3.594 -6.196 1.00 91.31 83 THR A C 1
ATOM 650 O O . THR A 1 83 ? -13.062 -4.727 -6.662 1.00 91.31 83 THR A O 1
ATOM 653 N N . PHE A 1 84 ? -13.228 -3.346 -4.889 1.00 90.00 84 PHE A N 1
ATOM 654 C CA . PHE A 1 84 ? -13.236 -4.380 -3.857 1.00 90.00 84 PHE A CA 1
ATOM 655 C C . PHE A 1 84 ? -14.650 -4.801 -3.449 1.00 90.00 84 PHE A C 1
ATOM 657 O O . PHE A 1 84 ? -14.798 -5.636 -2.561 1.00 90.00 84 PHE A O 1
ATOM 664 N N . GLU A 1 85 ? -15.695 -4.245 -4.061 1.00 86.25 85 GLU A N 1
ATOM 665 C CA . GLU A 1 85 ? -17.073 -4.653 -3.793 1.00 86.25 85 GLU A CA 1
ATOM 666 C C . GLU A 1 85 ? -17.322 -6.099 -4.249 1.00 86.25 85 GLU A C 1
ATOM 668 O O . GLU A 1 85 ? -16.822 -6.548 -5.284 1.00 86.25 85 GLU A O 1
ATOM 673 N N . LYS A 1 86 ? -18.136 -6.846 -3.493 1.00 75.81 86 LYS A N 1
ATOM 674 C CA . LYS A 1 86 ? -18.579 -8.185 -3.907 1.00 75.81 86 LYS A CA 1
ATOM 675 C C . LYS A 1 86 ? -19.476 -8.065 -5.135 1.00 75.81 86 LYS A C 1
ATOM 677 O O . LYS A 1 86 ? -20.653 -7.720 -5.028 1.00 75.81 86 LYS A O 1
ATOM 682 N N . GLN A 1 87 ? -18.927 -8.381 -6.299 1.00 69.75 87 GLN A N 1
ATOM 683 C CA . GLN A 1 87 ? -19.689 -8.376 -7.539 1.00 69.75 87 GLN A CA 1
ATOM 684 C C . GLN A 1 87 ? -20.624 -9.590 -7.599 1.00 69.75 87 GLN A C 1
ATOM 686 O O . GLN A 1 87 ? -20.244 -10.712 -7.266 1.00 69.75 87 GLN A O 1
ATOM 691 N N . ARG A 1 88 ? -21.883 -9.341 -7.981 1.00 58.94 88 ARG A N 1
ATOM 692 C CA . ARG A 1 88 ? -22.944 -10.359 -8.083 1.00 58.94 88 ARG A CA 1
ATOM 693 C C . ARG A 1 88 ? -22.956 -11.083 -9.435 1.00 58.94 88 ARG A C 1
ATOM 695 O O . ARG A 1 88 ? -23.649 -12.084 -9.569 1.00 58.94 88 ARG A O 1
ATOM 702 N N . GLU A 1 89 ? -22.196 -10.591 -10.411 1.00 57.38 89 GLU A N 1
ATOM 703 C CA . GLU A 1 89 ? -22.131 -11.108 -11.781 1.00 57.38 89 GLU A CA 1
ATOM 704 C C . GLU A 1 89 ? -20.694 -11.448 -12.194 1.00 57.38 89 GLU A C 1
ATOM 706 O O . GLU A 1 89 ? -19.730 -10.982 -11.589 1.00 57.38 89 GLU A O 1
ATOM 711 N N . SER A 1 90 ? -20.581 -12.296 -13.222 1.00 52.34 90 SER A N 1
ATOM 712 C CA . SER A 1 90 ? -19.350 -12.886 -13.763 1.00 52.34 90 SER A CA 1
ATOM 713 C C . SER A 1 90 ? -18.403 -11.839 -14.358 1.00 52.34 90 SER A C 1
ATOM 715 O O . SER A 1 90 ? -18.317 -11.681 -15.577 1.00 52.34 90 SER A O 1
ATOM 717 N N . THR A 1 91 ? -17.654 -11.141 -13.515 1.00 61.22 91 THR A N 1
ATOM 718 C CA . THR A 1 91 ? -16.468 -10.405 -13.947 1.00 61.22 91 THR A CA 1
ATOM 719 C C . THR A 1 91 ? -15.267 -11.333 -14.057 1.00 61.22 91 THR A C 1
ATOM 721 O O . THR A 1 91 ? -15.194 -12.389 -13.428 1.00 61.22 91 THR A O 1
ATOM 724 N N . THR A 1 92 ? -14.316 -10.955 -14.909 1.00 61.44 92 THR A N 1
ATOM 725 C CA . THR A 1 92 ? -13.082 -11.717 -15.143 1.00 61.44 92 THR A CA 1
ATOM 726 C C . THR A 1 92 ? -12.172 -11.751 -13.914 1.00 61.44 92 THR A C 1
ATOM 728 O O . THR A 1 92 ? -11.383 -12.681 -13.768 1.00 61.44 92 THR A O 1
ATOM 731 N N . VAL A 1 93 ? -12.298 -10.770 -13.012 1.00 75.88 93 VAL A N 1
ATOM 732 C CA . VAL A 1 93 ? -11.488 -10.633 -11.798 1.00 75.88 93 VAL A CA 1
ATOM 733 C C . VAL A 1 93 ? -12.368 -10.826 -10.571 1.00 75.88 93 VAL A C 1
ATOM 735 O O . VAL A 1 93 ? -13.224 -10.001 -10.262 1.00 75.88 93 VAL A O 1
ATOM 738 N N . THR A 1 94 ? -12.129 -11.901 -9.823 1.00 84.69 94 THR A N 1
ATOM 739 C CA . THR A 1 94 ? -12.809 -12.087 -8.535 1.00 84.69 94 THR A CA 1
ATOM 740 C C . THR A 1 94 ? -12.205 -11.175 -7.466 1.00 84.69 94 THR A C 1
ATOM 742 O O . THR A 1 94 ? -11.003 -10.906 -7.478 1.00 84.69 94 THR A O 1
ATOM 745 N N . GLN A 1 95 ? -13.012 -10.772 -6.477 1.00 89.00 95 GLN A N 1
ATOM 746 C CA . GLN A 1 95 ? -12.547 -9.993 -5.320 1.00 89.00 95 GLN A CA 1
ATOM 747 C C . GLN A 1 95 ? -11.312 -10.638 -4.667 1.00 89.00 95 GLN A C 1
ATOM 749 O O . GLN A 1 95 ? -10.338 -9.957 -4.377 1.00 89.00 95 GLN A O 1
ATOM 754 N N . ARG A 1 96 ? -11.310 -11.968 -4.497 1.00 90.88 96 ARG A N 1
ATOM 755 C CA . ARG A 1 96 ? -10.182 -12.712 -3.914 1.00 90.88 96 ARG A CA 1
ATOM 756 C C . ARG A 1 96 ? -8.884 -12.526 -4.706 1.00 90.88 96 ARG A C 1
ATOM 758 O O . ARG A 1 96 ? -7.844 -12.295 -4.097 1.00 90.88 96 ARG A O 1
ATOM 765 N N . VAL A 1 97 ? -8.954 -12.639 -6.032 1.00 94.19 97 VAL A N 1
ATOM 766 C CA . VAL A 1 97 ? -7.795 -12.486 -6.927 1.00 94.19 97 VAL A CA 1
ATOM 767 C C . VAL A 1 97 ? -7.247 -11.061 -6.829 1.00 94.19 97 VAL A C 1
ATOM 769 O O . VAL A 1 97 ? -6.045 -10.880 -6.656 1.00 94.19 97 VAL A O 1
ATOM 772 N N . LEU A 1 98 ? -8.125 -10.051 -6.811 1.00 95.44 98 LEU A N 1
ATOM 773 C CA . LEU A 1 98 ? -7.712 -8.658 -6.625 1.00 95.44 98 LEU A CA 1
ATOM 774 C C . LEU A 1 98 ? -7.044 -8.422 -5.264 1.00 95.44 98 LEU A C 1
ATOM 776 O O . LEU A 1 98 ? -5.991 -7.792 -5.199 1.00 95.44 98 LEU A O 1
ATOM 780 N N . VAL A 1 99 ? -7.618 -8.946 -4.178 1.00 95.69 99 VAL A N 1
ATOM 781 C CA . VAL A 1 99 ? -7.030 -8.836 -2.833 1.00 95.69 99 VAL A CA 1
ATOM 782 C C . VAL A 1 99 ? -5.627 -9.444 -2.796 1.00 95.69 99 VAL A C 1
ATOM 784 O O . VAL A 1 99 ? -4.709 -8.809 -2.278 1.00 95.69 99 VAL A O 1
ATOM 787 N N . ASN A 1 100 ? -5.432 -10.627 -3.385 1.00 96.31 100 ASN A N 1
ATOM 788 C CA . ASN A 1 100 ? -4.122 -11.279 -3.412 1.00 96.31 100 ASN A CA 1
ATOM 789 C C . ASN A 1 100 ? -3.102 -10.517 -4.281 1.00 96.31 100 ASN A C 1
ATOM 791 O O . ASN A 1 100 ? -1.951 -10.325 -3.874 1.00 96.31 100 ASN A O 1
ATOM 795 N N . ALA A 1 101 ? -3.529 -10.010 -5.444 1.00 98.12 101 ALA A N 1
ATOM 796 C CA . ALA A 1 101 ? -2.702 -9.174 -6.313 1.00 98.12 101 ALA A CA 1
ATOM 797 C C . ALA A 1 101 ? -2.236 -7.895 -5.598 1.00 98.12 101 ALA A C 1
ATOM 799 O O . ALA A 1 101 ? -1.050 -7.555 -5.624 1.00 98.12 101 ALA A O 1
ATOM 800 N N . ILE A 1 102 ? -3.153 -7.207 -4.909 1.00 98.44 102 ILE A N 1
ATOM 801 C CA . ILE A 1 102 ? -2.862 -5.986 -4.148 1.00 98.44 102 ILE A CA 1
ATOM 802 C C . ILE A 1 102 ? -1.951 -6.278 -2.960 1.00 98.44 102 ILE A C 1
ATOM 804 O O . ILE A 1 102 ? -0.966 -5.565 -2.770 1.00 98.44 102 ILE A O 1
ATOM 808 N N . GLN A 1 103 ? -2.222 -7.336 -2.190 1.00 97.94 103 GLN A N 1
ATOM 809 C CA . GLN A 1 103 ? -1.365 -7.717 -1.069 1.00 97.94 103 GLN A CA 1
ATOM 810 C C . GLN A 1 103 ? 0.059 -7.998 -1.553 1.00 97.94 103 GLN A C 1
ATOM 812 O O . GLN A 1 103 ? 1.012 -7.456 -0.997 1.00 97.94 103 GLN A O 1
ATOM 817 N N . THR A 1 104 ? 0.215 -8.778 -2.622 1.00 98.12 104 THR A N 1
ATOM 818 C CA . THR A 1 104 ? 1.533 -9.096 -3.187 1.00 98.12 104 THR A CA 1
ATOM 819 C C . THR A 1 104 ? 2.258 -7.839 -3.668 1.00 98.12 104 THR A C 1
ATOM 821 O O . THR A 1 104 ? 3.434 -7.642 -3.354 1.00 98.12 104 THR A O 1
ATOM 824 N N . THR A 1 105 ? 1.545 -6.947 -4.356 1.00 98.69 105 THR A N 1
ATOM 825 C CA . THR A 1 105 ? 2.081 -5.669 -4.849 1.00 98.69 105 THR A CA 1
ATOM 826 C C . THR A 1 105 ? 2.567 -4.780 -3.707 1.00 98.69 105 THR A C 1
ATOM 828 O O . THR A 1 105 ? 3.699 -4.296 -3.723 1.00 98.69 105 THR A O 1
ATOM 831 N N . LEU A 1 106 ? 1.740 -4.596 -2.675 1.00 98.75 106 LEU A N 1
ATOM 832 C CA . LEU A 1 106 ? 2.078 -3.779 -1.511 1.00 98.75 106 LEU A CA 1
ATOM 833 C C . LEU A 1 106 ? 3.217 -4.393 -0.695 1.00 98.75 106 LEU A C 1
ATOM 835 O O . LEU A 1 106 ? 4.095 -3.672 -0.228 1.00 98.75 106 LEU A O 1
ATOM 839 N N . MET A 1 107 ? 3.253 -5.718 -0.562 1.00 98.12 107 MET A N 1
ATOM 840 C CA . MET A 1 107 ? 4.342 -6.421 0.116 1.00 98.12 107 MET A CA 1
ATOM 841 C C . MET A 1 107 ? 5.689 -6.165 -0.560 1.00 98.12 107 MET A C 1
ATOM 843 O O . MET A 1 107 ? 6.665 -5.902 0.141 1.00 98.12 107 MET A O 1
ATOM 847 N N . GLN A 1 108 ? 5.740 -6.197 -1.895 1.00 97.69 108 GLN A N 1
ATOM 848 C CA . GLN A 1 108 ? 6.955 -5.891 -2.653 1.00 97.69 108 GLN A CA 1
ATOM 849 C C . GLN A 1 108 ? 7.331 -4.409 -2.539 1.00 97.69 108 GLN A C 1
ATOM 851 O O . GLN A 1 108 ? 8.470 -4.091 -2.198 1.00 97.69 108 GLN A O 1
ATOM 856 N N . ALA A 1 109 ? 6.374 -3.500 -2.751 1.00 98.44 109 ALA A N 1
ATOM 857 C CA . ALA A 1 109 ? 6.631 -2.061 -2.743 1.00 98.44 109 ALA A CA 1
ATOM 858 C C . ALA A 1 109 ? 7.089 -1.547 -1.368 1.00 98.44 109 ALA A C 1
ATOM 860 O O . ALA A 1 109 ? 8.049 -0.782 -1.276 1.00 98.44 109 ALA A O 1
ATOM 861 N N . LEU A 1 110 ? 6.459 -2.008 -0.282 1.00 98.00 110 LEU A N 1
ATOM 862 C CA . LEU A 1 110 ? 6.803 -1.586 1.081 1.00 98.00 110 LEU A CA 1
ATOM 863 C C . LEU A 1 110 ? 8.104 -2.216 1.608 1.00 98.00 110 LEU A C 1
ATOM 865 O O . LEU A 1 110 ? 8.609 -1.801 2.651 1.00 98.00 110 LEU A O 1
ATOM 869 N N . GLN A 1 111 ? 8.660 -3.203 0.901 1.00 96.31 111 GLN A N 1
ATOM 870 C CA . GLN A 1 111 ? 9.985 -3.774 1.165 1.00 96.31 111 GLN A CA 1
ATOM 871 C C . GLN A 1 111 ? 11.056 -3.281 0.190 1.00 96.31 111 GLN A C 1
ATOM 873 O O . GLN A 1 111 ? 12.217 -3.693 0.296 1.00 96.31 111 GLN A O 1
ATOM 878 N N . ASP A 1 112 ? 10.692 -2.418 -0.759 1.00 97.56 112 ASP A N 1
ATOM 879 C CA . ASP A 1 112 ? 11.629 -1.941 -1.758 1.00 97.56 112 ASP A CA 1
ATOM 880 C C . ASP A 1 112 ? 12.751 -1.126 -1.101 1.00 97.56 112 ASP A C 1
ATOM 882 O O . ASP A 1 112 ? 12.561 -0.349 -0.158 1.00 97.56 112 ASP A O 1
ATOM 886 N N . ARG A 1 113 ? 13.966 -1.311 -1.614 1.00 95.00 113 ARG A N 1
ATOM 887 C CA . ARG A 1 113 ? 15.152 -0.588 -1.149 1.00 95.00 113 ARG A CA 1
ATOM 888 C C . ARG A 1 113 ? 15.157 0.859 -1.643 1.00 95.00 113 ARG A C 1
ATOM 890 O O . ARG A 1 113 ? 15.851 1.696 -1.070 1.00 95.00 113 ARG A O 1
ATOM 897 N N . VAL A 1 114 ? 14.412 1.153 -2.707 1.00 96.75 114 VAL A N 1
ATOM 898 C CA . VAL A 1 114 ? 14.291 2.479 -3.303 1.00 96.75 114 VAL A CA 1
ATOM 899 C C . VAL A 1 114 ? 13.136 3.232 -2.656 1.00 96.75 114 VAL A C 1
ATOM 901 O O . VAL A 1 114 ? 11.969 2.877 -2.801 1.00 96.75 114 VAL A O 1
ATOM 904 N N . ASN A 1 115 ? 13.473 4.339 -1.994 1.00 95.81 115 ASN A N 1
ATOM 905 C CA . ASN A 1 115 ? 12.524 5.182 -1.268 1.00 95.81 115 ASN A CA 1
ATOM 906 C C . ASN A 1 115 ? 11.317 5.618 -2.111 1.00 95.81 115 ASN A C 1
ATOM 908 O O . ASN A 1 115 ? 10.203 5.594 -1.610 1.00 95.81 115 ASN A O 1
ATOM 912 N N . SER A 1 116 ? 11.513 5.978 -3.381 1.00 97.19 116 SER A N 1
ATOM 913 C CA . SER A 1 116 ? 10.409 6.400 -4.254 1.00 97.19 116 SER A CA 1
ATOM 914 C C . SER A 1 116 ? 9.409 5.276 -4.542 1.00 97.19 116 SER A C 1
ATOM 916 O O . SER A 1 116 ? 8.221 5.548 -4.675 1.00 97.19 116 SER A O 1
ATOM 918 N N . VAL A 1 117 ? 9.862 4.017 -4.595 1.00 98.44 117 VAL A N 1
ATOM 919 C CA . VAL A 1 117 ? 8.966 2.859 -4.753 1.00 98.44 117 VAL A CA 1
ATOM 920 C C . VAL A 1 117 ? 8.201 2.609 -3.457 1.00 98.44 117 VAL A C 1
ATOM 922 O O . VAL A 1 117 ? 6.992 2.402 -3.498 1.00 98.44 117 VAL A O 1
ATOM 925 N N . PHE A 1 118 ? 8.876 2.720 -2.308 1.00 97.69 118 PHE A N 1
ATOM 926 C CA . PHE A 1 118 ? 8.216 2.675 -1.004 1.00 97.69 118 PHE A CA 1
ATOM 927 C C . PHE A 1 118 ? 7.133 3.761 -0.879 1.00 97.69 118 PHE A C 1
ATOM 929 O O . PHE A 1 118 ? 5.999 3.449 -0.537 1.00 97.69 118 PHE A O 1
ATOM 936 N N . GLU A 1 119 ? 7.447 5.018 -1.207 1.00 97.50 119 GLU A N 1
ATOM 937 C CA . GLU A 1 119 ? 6.501 6.146 -1.157 1.00 97.50 119 GLU A CA 1
ATOM 938 C C . GLU A 1 119 ? 5.292 5.933 -2.090 1.00 97.50 119 GLU A C 1
ATOM 940 O O . GLU A 1 119 ? 4.151 6.208 -1.706 1.00 97.50 119 GLU A O 1
ATOM 945 N N . ALA A 1 120 ? 5.515 5.389 -3.292 1.00 98.50 120 ALA A N 1
ATOM 946 C CA . ALA A 1 120 ? 4.438 5.010 -4.206 1.00 98.50 120 ALA A CA 1
ATOM 947 C C . ALA A 1 120 ? 3.589 3.851 -3.648 1.00 98.50 120 ALA A C 1
ATOM 949 O O . ALA A 1 120 ? 2.364 3.885 -3.741 1.00 98.50 120 ALA A O 1
ATOM 950 N N . GLY A 1 121 ? 4.217 2.865 -3.001 1.00 98.62 121 GLY A N 1
ATOM 951 C CA . GLY A 1 121 ? 3.532 1.773 -2.308 1.00 98.62 121 GLY A CA 1
ATOM 952 C C . GLY A 1 121 ? 2.680 2.255 -1.134 1.00 98.62 121 GLY A C 1
ATOM 953 O O . GLY A 1 121 ? 1.550 1.805 -0.972 1.00 98.62 121 GLY A O 1
ATOM 954 N N . VAL A 1 122 ? 3.179 3.216 -0.352 1.00 98.44 122 VAL A N 1
ATOM 955 C CA . VAL A 1 122 ? 2.411 3.872 0.718 1.00 98.44 122 VAL A CA 1
ATOM 956 C C . VAL A 1 122 ? 1.214 4.628 0.141 1.00 98.44 122 VAL A C 1
ATOM 958 O O . VAL A 1 122 ? 0.107 4.511 0.662 1.00 98.44 122 VAL A O 1
ATOM 961 N N . SER A 1 123 ? 1.403 5.347 -0.967 1.00 98.31 123 SER A N 1
ATOM 962 C CA . SER A 1 123 ? 0.312 6.050 -1.658 1.00 98.31 123 SER A CA 1
ATOM 963 C C . SER A 1 123 ? -0.775 5.089 -2.146 1.00 98.31 123 SER A C 1
ATOM 965 O O . SER A 1 123 ? -1.960 5.336 -1.923 1.00 98.31 123 SER A O 1
ATOM 967 N N . LEU A 1 124 ? -0.378 3.958 -2.738 1.00 98.75 124 LEU A N 1
ATOM 968 C CA . LEU A 1 124 ? -1.300 2.897 -3.136 1.00 98.75 124 LEU A CA 1
ATOM 969 C C . LEU A 1 124 ? -2.028 2.289 -1.927 1.00 98.75 124 LEU A C 1
ATOM 971 O O . LEU A 1 124 ? -3.236 2.094 -1.988 1.00 98.75 124 LEU A O 1
ATOM 975 N N . LEU A 1 125 ? -1.328 2.019 -0.821 1.00 98.62 125 LEU A N 1
ATOM 976 C CA . LEU A 1 125 ? -1.931 1.476 0.401 1.00 98.62 125 LEU A CA 1
ATOM 977 C C . LEU A 1 125 ? -3.021 2.397 0.966 1.00 98.62 125 LEU A C 1
ATOM 979 O O . LEU A 1 125 ? -4.082 1.916 1.368 1.00 98.62 125 LEU A O 1
ATOM 983 N N . MET A 1 126 ? -2.769 3.707 1.002 1.00 98.12 126 MET A N 1
ATOM 984 C CA . MET A 1 126 ? -3.762 4.679 1.465 1.00 98.12 126 MET A CA 1
ATOM 985 C C . MET A 1 126 ? -5.022 4.631 0.594 1.00 98.12 126 MET A C 1
ATOM 987 O O . MET A 1 126 ? -6.128 4.564 1.123 1.00 98.12 126 MET A O 1
ATOM 991 N N . GLU A 1 127 ? -4.855 4.574 -0.728 1.00 97.88 127 GLU A N 1
ATOM 992 C CA . GLU A 1 127 ? -5.977 4.469 -1.664 1.00 97.88 127 GLU A CA 1
ATOM 993 C C . GLU A 1 127 ? -6.751 3.152 -1.513 1.00 97.88 127 GLU A C 1
ATOM 995 O O . GLU A 1 127 ? -7.977 3.149 -1.454 1.00 97.88 127 GLU A O 1
ATOM 1000 N N . VAL A 1 128 ? -6.041 2.028 -1.385 1.00 97.69 128 VAL A N 1
ATOM 1001 C CA . VAL A 1 128 ? -6.640 0.712 -1.115 1.00 97.69 128 VAL A CA 1
ATOM 1002 C C . VAL A 1 128 ? -7.474 0.753 0.167 1.00 97.69 128 VAL A C 1
ATOM 1004 O O . VAL A 1 128 ? 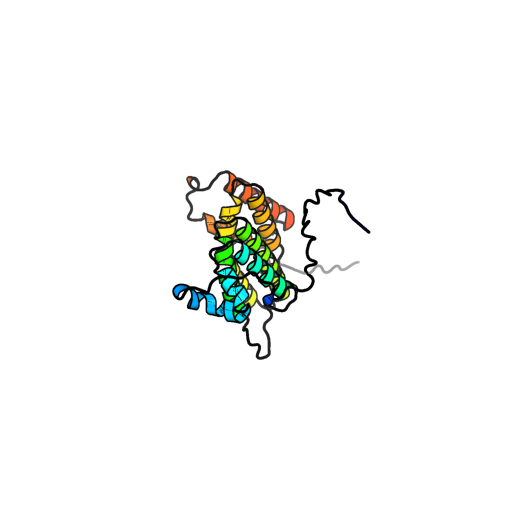-8.590 0.241 0.187 1.00 97.69 128 VAL A O 1
ATOM 1007 N N . SER A 1 129 ? -6.963 1.393 1.221 1.00 97.25 129 SER A N 1
ATOM 1008 C CA . SER A 1 129 ? -7.654 1.492 2.512 1.00 97.25 129 SER A CA 1
ATOM 1009 C C . SER A 1 129 ? -8.950 2.302 2.398 1.00 97.25 129 SER A C 1
ATOM 1011 O O . SER A 1 129 ? -9.983 1.859 2.892 1.00 97.25 129 SER A O 1
ATOM 1013 N N . ILE A 1 130 ? -8.922 3.429 1.678 1.00 96.94 130 ILE A N 1
ATOM 1014 C CA . ILE A 1 130 ? -10.114 4.246 1.388 1.00 96.94 130 ILE A CA 1
ATOM 1015 C C . ILE A 1 130 ? -11.133 3.459 0.555 1.00 96.94 130 ILE A C 1
ATOM 1017 O O . ILE A 1 130 ? -12.336 3.498 0.816 1.00 96.94 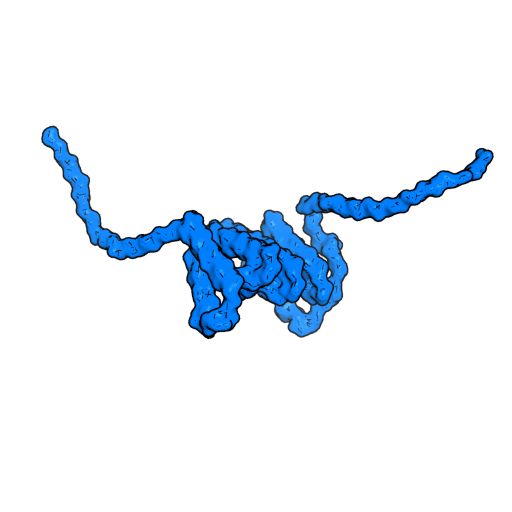130 ILE A O 1
ATOM 1021 N N . ALA A 1 131 ? -10.667 2.726 -0.457 1.00 95.44 131 ALA A N 1
ATOM 1022 C CA . ALA A 1 131 ? -11.542 1.939 -1.316 1.00 9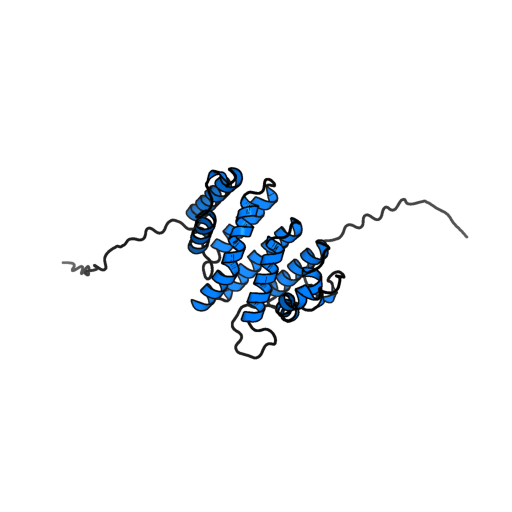5.44 131 ALA A CA 1
ATOM 1023 C C . ALA A 1 131 ? -12.246 0.809 -0.548 1.00 95.44 131 ALA A C 1
ATOM 1025 O O . ALA A 1 131 ? -13.417 0.537 -0.819 1.00 95.44 131 ALA A O 1
ATOM 1026 N N . PHE A 1 132 ? -11.564 0.180 0.415 1.00 94.19 132 PHE A N 1
ATOM 1027 C CA . PHE A 1 132 ? -12.161 -0.826 1.291 1.00 94.19 132 PHE A CA 1
ATOM 1028 C C . PHE A 1 132 ? -13.159 -0.252 2.291 1.00 94.19 132 PHE A C 1
ATOM 1030 O O . PHE A 1 132 ? -14.193 -0.883 2.500 1.00 94.19 132 PHE A O 1
ATOM 1037 N N . ASP A 1 133 ? -12.895 0.923 2.866 1.00 93.12 133 ASP A N 1
ATOM 1038 C CA . ASP A 1 133 ? -13.804 1.558 3.832 1.00 93.12 133 ASP A CA 1
ATOM 1039 C C . ASP A 1 133 ? -15.215 1.729 3.242 1.00 93.12 133 ASP A C 1
ATOM 1041 O O . ASP A 1 133 ? -16.211 1.430 3.895 1.00 93.12 133 ASP A O 1
ATOM 1045 N N . GLY A 1 134 ? -15.300 2.075 1.951 1.00 89.75 134 GLY A N 1
ATOM 1046 C CA . GLY A 1 134 ? -16.569 2.152 1.219 1.00 89.75 134 GLY A CA 1
ATOM 1047 C C . GLY A 1 134 ? -17.151 0.814 0.734 1.00 89.75 134 GLY A C 1
ATOM 1048 O O . GLY A 1 134 ? -18.321 0.774 0.363 1.00 89.75 134 GLY A O 1
ATOM 1049 N N . ALA A 1 135 ? -16.367 -0.268 0.703 1.00 89.81 135 ALA A N 1
ATOM 1050 C CA . ALA A 1 135 ? -16.771 -1.565 0.143 1.00 89.81 135 ALA A CA 1
ATOM 1051 C C . ALA A 1 135 ? -17.153 -2.613 1.204 1.00 89.81 135 ALA A C 1
ATOM 1053 O O . ALA A 1 135 ? -17.815 -3.606 0.886 1.00 89.81 135 ALA A O 1
ATOM 1054 N N . VAL A 1 136 ? -16.723 -2.432 2.456 1.00 90.88 136 VAL A N 1
ATOM 1055 C CA . VAL A 1 136 ? -17.019 -3.357 3.556 1.00 90.88 136 VAL A CA 1
ATOM 1056 C C . VAL A 1 136 ? -18.501 -3.292 3.926 1.00 90.88 136 VAL A C 1
ATOM 1058 O O . VAL A 1 136 ? -19.021 -2.252 4.317 1.00 90.88 136 VAL A O 1
ATOM 1061 N N . ALA A 1 137 ? -19.181 -4.439 3.847 1.00 90.31 137 ALA A N 1
ATOM 1062 C CA . ALA A 1 137 ? -20.598 -4.570 4.202 1.00 90.31 137 ALA A CA 1
ATOM 1063 C C . ALA A 1 137 ? -20.856 -5.629 5.287 1.00 90.31 137 ALA A C 1
ATOM 1065 O O . ALA A 1 137 ? -21.978 -5.768 5.774 1.00 90.31 137 ALA A O 1
ATOM 1066 N N . SER A 1 138 ? -19.841 -6.415 5.656 1.00 91.44 138 SER A N 1
ATOM 1067 C CA . SER A 1 138 ? -19.966 -7.500 6.627 1.00 91.44 138 SER A CA 1
ATOM 1068 C C . SER A 1 138 ? -18.695 -7.681 7.466 1.00 91.44 138 SER A C 1
ATOM 1070 O O . SER A 1 138 ? -17.603 -7.354 6.999 1.00 91.44 138 SER A O 1
ATOM 1072 N N . PRO A 1 139 ? -18.786 -8.304 8.658 1.00 92.25 139 PRO A N 1
ATOM 1073 C CA . PRO A 1 139 ? -17.607 -8.638 9.466 1.00 92.25 139 PRO A CA 1
ATOM 1074 C C . PRO A 1 139 ? -16.579 -9.517 8.734 1.00 92.25 139 PRO A C 1
ATOM 1076 O O . PRO A 1 139 ? -15.379 -9.432 8.989 1.00 92.25 139 PRO A O 1
ATOM 1079 N N . SER A 1 140 ? -17.038 -10.350 7.791 1.00 91.12 140 SER A N 1
ATOM 1080 C CA . SER A 1 140 ? -16.141 -11.159 6.959 1.00 91.12 140 SER A CA 1
ATOM 1081 C C . SER A 1 140 ? -15.268 -10.305 6.038 1.00 91.12 140 SER A C 1
ATOM 1083 O O . SER A 1 140 ? -14.111 -10.645 5.816 1.00 91.12 140 SER A O 1
ATOM 1085 N N . ASP A 1 141 ? -15.785 -9.168 5.561 1.00 91.62 141 ASP A N 1
ATOM 1086 C CA . ASP A 1 141 ? -15.025 -8.250 4.709 1.00 91.62 141 ASP A CA 1
ATOM 1087 C C . ASP A 1 141 ? -13.964 -7.510 5.530 1.00 91.62 141 ASP A C 1
ATOM 1089 O O . ASP A 1 141 ? -12.833 -7.368 5.076 1.00 91.62 141 ASP A O 1
ATOM 1093 N N . VAL A 1 142 ? -14.277 -7.150 6.782 1.00 95.00 142 VAL A N 1
ATOM 1094 C CA . VAL A 1 142 ? -13.292 -6.604 7.735 1.00 95.00 142 VAL A CA 1
ATOM 1095 C C . VAL A 1 142 ? -12.137 -7.583 7.947 1.00 95.00 142 VAL A C 1
ATOM 1097 O O . VAL A 1 142 ? -10.978 -7.186 7.926 1.00 95.00 142 VAL A O 1
ATOM 1100 N N . THR A 1 143 ? -12.429 -8.881 8.088 1.00 95.38 143 THR A N 1
ATOM 1101 C CA . THR A 1 143 ? -11.377 -9.905 8.245 1.00 95.38 143 THR A CA 1
ATOM 1102 C C . THR A 1 143 ? -10.468 -9.970 7.018 1.00 95.38 143 THR A C 1
ATOM 1104 O O . THR A 1 143 ? -9.252 -10.013 7.168 1.00 95.38 143 THR A O 1
ATOM 1107 N N . VAL A 1 144 ? -11.034 -9.890 5.808 1.00 94.56 144 VAL A N 1
ATOM 1108 C CA . VAL A 1 144 ? -10.250 -9.842 4.562 1.00 94.56 144 VAL A CA 1
ATOM 1109 C C . VAL A 1 144 ? -9.323 -8.623 4.533 1.00 94.56 144 VAL A C 1
ATOM 1111 O O . VAL A 1 144 ? -8.151 -8.755 4.179 1.00 94.56 144 VAL A O 1
ATOM 1114 N N . VAL A 1 145 ? -9.815 -7.449 4.939 1.00 95.62 145 VAL A N 1
ATOM 1115 C CA . VAL A 1 145 ? -8.998 -6.227 5.024 1.00 95.62 145 VAL A CA 1
ATOM 1116 C C . VAL A 1 145 ? -7.896 -6.380 6.069 1.00 95.62 145 VAL A C 1
ATOM 1118 O O . VAL A 1 145 ? -6.735 -6.093 5.783 1.00 95.62 145 VAL A O 1
ATOM 1121 N N . HIS A 1 146 ? -8.220 -6.884 7.259 1.00 97.12 146 HIS A N 1
ATOM 1122 C CA . HIS A 1 146 ? -7.234 -7.120 8.312 1.00 97.12 146 HIS A CA 1
ATOM 1123 C C . HIS A 1 146 ? -6.135 -8.087 7.856 1.00 97.12 146 HIS A C 1
ATOM 1125 O O . HIS A 1 146 ? -4.958 -7.823 8.094 1.00 97.12 146 HIS A O 1
ATOM 1131 N N . ASP A 1 147 ? -6.484 -9.170 7.161 1.00 96.94 147 ASP A N 1
ATOM 1132 C CA . ASP A 1 147 ? -5.513 -10.142 6.650 1.00 96.94 147 ASP A CA 1
ATOM 1133 C C . ASP A 1 147 ? -4.619 -9.557 5.549 1.00 96.94 147 ASP A C 1
ATOM 1135 O O . ASP A 1 147 ? -3.433 -9.892 5.482 1.00 96.94 147 ASP A O 1
ATOM 1139 N N . LEU A 1 148 ? -5.142 -8.632 4.736 1.00 96.88 148 LEU A N 1
ATOM 1140 C CA . LEU A 1 148 ? -4.356 -7.874 3.762 1.00 96.88 148 LEU A CA 1
ATOM 1141 C C . LEU A 1 148 ? -3.369 -6.920 4.449 1.00 96.88 148 LEU A C 1
ATOM 1143 O O . LEU A 1 148 ? -2.192 -6.896 4.084 1.00 96.88 148 LEU A O 1
ATOM 1147 N N . ILE A 1 149 ? -3.841 -6.144 5.431 1.00 97.19 149 ILE A N 1
ATOM 1148 C CA . ILE A 1 149 ? -3.108 -5.020 6.036 1.00 97.19 149 ILE A CA 1
ATOM 1149 C C . ILE A 1 149 ? -2.098 -5.478 7.089 1.00 97.19 149 ILE A C 1
ATOM 1151 O O . ILE A 1 149 ? -0.986 -4.951 7.138 1.00 97.19 149 ILE A O 1
ATOM 1155 N N . ARG A 1 150 ? -2.446 -6.466 7.918 1.00 96.94 150 ARG A N 1
ATOM 1156 C CA . ARG A 1 150 ? -1.616 -6.953 9.031 1.00 96.94 150 ARG A CA 1
ATOM 1157 C C . ARG A 1 150 ? -0.150 -7.211 8.658 1.00 96.94 150 ARG A C 1
ATOM 1159 O O . ARG A 1 150 ? 0.727 -6.683 9.342 1.00 96.94 150 ARG A O 1
ATOM 1166 N N . PRO A 1 151 ? 0.181 -7.946 7.576 1.00 96.38 151 PRO A N 1
ATOM 1167 C CA . PRO A 1 151 ? 1.580 -8.151 7.214 1.00 96.38 151 PRO A CA 1
ATOM 1168 C C . PRO A 1 151 ? 2.284 -6.860 6.765 1.00 96.38 151 PRO A C 1
ATOM 1170 O O . PRO A 1 151 ? 3.508 -6.789 6.819 1.00 96.38 151 PRO A O 1
ATOM 1173 N N . LEU A 1 152 ? 1.569 -5.817 6.347 1.00 97.56 152 LEU A N 1
ATOM 1174 C CA . LEU A 1 152 ? 2.164 -4.557 5.889 1.00 97.56 152 LEU A CA 1
ATOM 1175 C C . LEU A 1 152 ? 2.622 -3.665 7.053 1.00 97.56 152 LEU A C 1
ATOM 1177 O O . LEU A 1 152 ? 3.621 -2.957 6.919 1.00 97.56 152 LEU A O 1
ATOM 1181 N N . ILE A 1 153 ? 1.953 -3.741 8.208 1.00 96.62 153 ILE A N 1
ATOM 1182 C CA . ILE A 1 153 ? 2.210 -2.880 9.375 1.00 96.62 153 ILE A CA 1
ATOM 1183 C C . ILE A 1 153 ? 3.677 -2.933 9.844 1.00 96.62 153 ILE A C 1
ATOM 1185 O O . ILE A 1 153 ? 4.286 -1.865 9.941 1.00 96.62 153 ILE A O 1
ATOM 1189 N N . PRO A 1 154 ? 4.318 -4.106 10.044 1.00 94.50 154 PRO A N 1
ATOM 1190 C CA . PRO A 1 154 ? 5.734 -4.155 10.415 1.00 94.50 154 PRO A CA 1
ATOM 1191 C C . PRO A 1 154 ? 6.655 -3.406 9.440 1.00 94.50 154 PRO A C 1
ATOM 1193 O O . PRO A 1 154 ? 7.637 -2.793 9.852 1.00 94.50 154 PRO A O 1
ATOM 1196 N N . ARG A 1 155 ? 6.342 -3.431 8.137 1.00 94.88 155 ARG A N 1
ATOM 1197 C CA . ARG A 1 155 ? 7.155 -2.795 7.084 1.00 94.88 155 ARG A CA 1
ATOM 1198 C C . ARG A 1 155 ? 7.044 -1.271 7.143 1.00 94.88 155 ARG A C 1
ATOM 1200 O O . ARG A 1 155 ? 8.051 -0.583 6.988 1.00 94.88 155 ARG A O 1
ATOM 1207 N N . LEU A 1 156 ? 5.849 -0.756 7.435 1.00 96.06 156 LEU A N 1
ATOM 1208 C CA . LEU A 1 156 ? 5.635 0.664 7.722 1.00 96.06 156 LEU A CA 1
ATOM 1209 C C . LEU A 1 156 ? 6.397 1.074 8.985 1.00 96.06 156 LEU A C 1
ATOM 1211 O O . LEU A 1 156 ? 7.164 2.030 8.966 1.00 96.06 156 LEU A O 1
ATOM 1215 N N . LEU A 1 157 ? 6.271 0.307 10.066 1.00 93.94 157 LEU A N 1
ATOM 1216 C CA . LEU A 1 157 ? 6.914 0.615 11.344 1.00 93.94 157 LEU A CA 1
ATOM 1217 C C . LEU A 1 157 ? 8.443 0.703 11.252 1.00 93.94 157 LEU A C 1
ATOM 1219 O O . LEU A 1 157 ? 9.035 1.597 11.854 1.00 93.94 157 LEU A O 1
ATOM 1223 N N . VAL A 1 158 ? 9.086 -0.123 10.422 1.00 91.19 158 VAL A N 1
ATOM 1224 C CA . VAL A 1 158 ? 10.524 0.022 10.132 1.00 91.19 158 VAL A CA 1
ATOM 1225 C C . VAL A 1 158 ? 10.851 1.414 9.573 1.00 91.19 158 VAL A C 1
ATOM 1227 O O . VAL A 1 158 ? 11.847 2.019 9.969 1.00 91.19 158 VAL A O 1
ATOM 1230 N N . LYS A 1 159 ? 10.011 1.954 8.682 1.00 93.31 159 LYS A N 1
ATOM 1231 C CA . LYS A 1 159 ? 10.204 3.279 8.068 1.00 93.31 159 LYS A CA 1
ATOM 1232 C C . LYS A 1 159 ? 9.788 4.445 8.957 1.00 93.31 159 LYS A C 1
ATOM 1234 O O . LYS A 1 159 ? 10.317 5.542 8.790 1.00 93.31 159 LYS A O 1
ATOM 1239 N N . LEU A 1 160 ? 8.956 4.202 9.966 1.00 92.31 160 LEU A N 1
ATOM 1240 C CA . LEU A 1 160 ? 8.699 5.166 11.038 1.00 92.31 160 LEU A CA 1
ATOM 1241 C C . LEU A 1 160 ? 9.978 5.480 11.840 1.00 92.31 160 LEU A C 1
ATOM 1243 O O . LEU A 1 160 ? 10.130 6.583 12.359 1.00 92.31 160 LEU A O 1
ATOM 1247 N N . GLY A 1 161 ? 10.918 4.532 11.909 1.00 90.38 161 GLY A N 1
ATOM 1248 C CA . GLY A 1 161 ? 12.234 4.704 12.530 1.00 90.38 161 GLY A CA 1
ATOM 1249 C C . GLY A 1 161 ? 13.340 5.223 11.604 1.00 90.38 161 GLY A C 1
ATOM 1250 O O . GLY A 1 161 ? 14.497 5.251 12.029 1.00 90.38 161 GLY A O 1
ATOM 1251 N N . ASP A 1 162 ? 13.033 5.587 10.353 1.00 90.12 162 ASP A N 1
ATOM 1252 C CA . ASP A 1 162 ? 14.038 6.031 9.381 1.00 90.12 162 ASP A CA 1
ATOM 1253 C C . ASP A 1 162 ? 14.616 7.405 9.769 1.00 90.12 162 ASP A C 1
ATOM 1255 O O . ASP A 1 162 ? 13.910 8.305 10.238 1.00 90.12 162 ASP A O 1
ATOM 1259 N N . SER A 1 163 ? 15.923 7.582 9.559 1.00 85.44 163 SER A N 1
ATOM 1260 C CA . SER A 1 163 ? 16.622 8.834 9.865 1.00 85.44 163 SER A CA 1
ATOM 1261 C C . SER A 1 163 ? 16.216 9.979 8.934 1.00 85.44 163 SER A C 1
ATOM 1263 O O . SER A 1 163 ? 16.358 11.150 9.289 1.00 85.44 163 SER A O 1
ATOM 1265 N N . LYS A 1 164 ? 15.690 9.669 7.743 1.00 87.56 164 LYS A N 1
ATOM 1266 C CA . LYS A 1 164 ? 15.179 10.667 6.800 1.00 87.56 164 LYS A CA 1
ATOM 1267 C C . LYS A 1 164 ? 13.771 11.086 7.200 1.00 87.56 164 LYS A C 1
ATOM 1269 O O . LYS A 1 164 ? 12.832 10.301 7.085 1.00 87.56 164 LYS A O 1
ATOM 1274 N N . SER A 1 165 ? 13.610 12.363 7.554 1.00 87.56 165 SER A N 1
ATOM 1275 C CA . SER A 1 165 ? 12.322 12.879 8.033 1.00 87.56 165 SER A CA 1
ATOM 1276 C C . SER A 1 165 ? 11.154 12.636 7.081 1.00 87.56 165 SER A C 1
ATOM 1278 O O . SER A 1 165 ? 10.098 12.173 7.497 1.00 87.56 165 SER A O 1
ATOM 1280 N N . ARG A 1 166 ? 11.384 12.824 5.781 1.00 91.50 166 ARG A N 1
ATOM 1281 C CA . ARG A 1 166 ? 10.378 12.582 4.743 1.00 91.50 166 ARG A CA 1
ATOM 1282 C C . ARG A 1 166 ? 9.738 11.189 4.826 1.00 91.50 166 ARG A C 1
ATOM 1284 O O . ARG A 1 166 ? 8.528 11.078 4.649 1.00 91.50 166 ARG A O 1
ATOM 1291 N N . LEU A 1 167 ? 10.523 10.144 5.098 1.00 91.19 167 LEU A N 1
ATOM 1292 C CA . LEU A 1 167 ? 10.018 8.771 5.121 1.00 91.19 167 LEU A CA 1
ATOM 1293 C C . LEU A 1 167 ? 9.165 8.492 6.353 1.00 91.19 167 LEU A C 1
ATOM 1295 O O . LEU A 1 167 ? 8.091 7.908 6.210 1.00 91.19 167 LEU A O 1
ATOM 1299 N N . HIS A 1 168 ? 9.602 8.925 7.539 1.00 91.12 168 HIS A N 1
ATOM 1300 C CA . HIS A 1 168 ? 8.787 8.719 8.732 1.00 91.12 168 HIS A CA 1
ATOM 1301 C C . HIS A 1 168 ? 7.519 9.574 8.704 1.00 91.12 168 HIS A C 1
ATOM 1303 O O . HIS A 1 168 ? 6.483 9.062 9.097 1.00 91.12 168 HIS A O 1
ATOM 1309 N N . VAL A 1 169 ? 7.556 10.808 8.175 1.00 92.81 169 VAL A N 1
ATOM 1310 C CA . VAL A 1 169 ? 6.351 11.650 8.029 1.00 92.81 169 VAL A CA 1
ATOM 1311 C C . VAL A 1 169 ? 5.351 10.981 7.089 1.00 92.81 169 VAL A C 1
ATOM 1313 O O . VAL A 1 169 ? 4.213 10.757 7.473 1.00 92.81 169 VAL A O 1
ATOM 1316 N N . THR A 1 170 ? 5.801 10.547 5.906 1.00 94.62 170 THR A N 1
ATOM 1317 C CA . THR A 1 170 ? 4.939 9.847 4.934 1.00 94.62 170 THR A CA 1
ATOM 1318 C C . THR A 1 170 ? 4.334 8.568 5.523 1.00 94.62 170 THR A C 1
ATOM 1320 O O . THR A 1 170 ? 3.176 8.241 5.280 1.00 94.62 170 THR A O 1
ATOM 1323 N N . THR A 1 171 ? 5.119 7.831 6.310 1.00 95.62 171 THR A N 1
ATOM 1324 C CA . THR A 1 171 ? 4.661 6.613 6.988 1.00 95.62 171 THR A CA 1
ATOM 1325 C C . THR A 1 171 ? 3.645 6.931 8.085 1.00 95.62 171 THR A C 1
ATOM 1327 O O . THR A 1 171 ? 2.643 6.234 8.218 1.00 95.62 171 THR A O 1
ATOM 1330 N N . GLU A 1 172 ? 3.902 7.970 8.877 1.00 96.31 172 GLU A N 1
ATOM 1331 C CA . GLU A 1 172 ? 3.011 8.418 9.942 1.00 96.31 172 GLU A CA 1
ATOM 1332 C C . GLU A 1 172 ? 1.659 8.868 9.376 1.00 96.31 172 GLU A C 1
ATOM 1334 O O . GLU A 1 172 ? 0.623 8.404 9.847 1.00 96.31 172 GLU A O 1
ATOM 1339 N N . ASP A 1 173 ? 1.670 9.682 8.317 1.00 96.69 173 ASP A N 1
ATOM 1340 C CA . ASP A 1 173 ? 0.463 10.142 7.626 1.00 96.69 173 ASP A CA 1
ATOM 1341 C C . ASP A 1 173 ? -0.374 8.965 7.115 1.00 96.69 173 ASP A C 1
ATOM 1343 O O . ASP A 1 173 ? -1.597 8.955 7.265 1.00 96.69 173 ASP A O 1
ATOM 1347 N N . ALA A 1 174 ? 0.278 7.933 6.573 1.00 97.62 174 ALA A N 1
ATOM 1348 C CA . ALA A 1 174 ? -0.404 6.726 6.130 1.00 97.62 174 ALA A CA 1
ATOM 1349 C C . ALA A 1 174 ? -1.033 5.957 7.296 1.00 97.62 174 ALA A C 1
ATOM 1351 O O . ALA A 1 174 ? -2.192 5.565 7.209 1.00 97.62 174 ALA A O 1
ATOM 1352 N N . LEU A 1 175 ? -0.310 5.773 8.404 1.00 97.75 175 LEU A N 1
ATOM 1353 C CA . LEU A 1 175 ? -0.838 5.104 9.597 1.00 97.75 175 LEU A CA 1
ATOM 1354 C C . LEU A 1 175 ? -2.035 5.871 10.189 1.00 97.75 175 LEU A C 1
ATOM 1356 O O . LEU A 1 175 ? -3.034 5.254 10.555 1.00 97.75 175 LEU A O 1
ATOM 1360 N N . LEU A 1 176 ? -1.982 7.205 10.214 1.00 97.69 176 LEU A N 1
ATOM 1361 C CA . LEU A 1 176 ? -3.110 8.053 10.615 1.00 97.69 176 LEU A CA 1
ATOM 1362 C C . LEU A 1 176 ? -4.285 7.980 9.631 1.00 97.69 176 LEU A C 1
ATOM 1364 O O . LEU A 1 176 ? -5.441 8.027 10.034 1.00 97.69 176 LEU A O 1
ATOM 1368 N N . LEU A 1 177 ? -4.033 7.865 8.329 1.00 98.00 177 LEU A N 1
ATOM 1369 C CA . LEU A 1 177 ? -5.106 7.683 7.354 1.00 98.00 177 LEU A CA 1
ATOM 1370 C C . LEU A 1 177 ? -5.770 6.313 7.507 1.00 98.00 177 LEU A C 1
ATOM 1372 O O . LEU A 1 177 ? -6.997 6.232 7.479 1.00 98.00 177 LEU A O 1
ATOM 1376 N N . LEU A 1 178 ? -4.984 5.254 7.705 1.00 97.88 178 LEU A N 1
ATOM 1377 C CA . LEU A 1 178 ? -5.487 3.901 7.940 1.00 97.88 178 LEU A CA 1
ATOM 1378 C C . LEU A 1 178 ? -6.384 3.858 9.183 1.00 97.88 178 LEU A C 1
ATOM 1380 O O . LEU A 1 178 ? -7.461 3.269 9.133 1.00 97.88 178 LEU A O 1
ATOM 1384 N N . SER A 1 179 ? -5.994 4.527 10.272 1.00 97.25 179 SER A N 1
ATOM 1385 C CA . SER A 1 179 ? -6.815 4.577 11.487 1.00 97.25 179 SER A CA 1
ATOM 1386 C C . SER A 1 179 ? -8.137 5.329 11.300 1.00 97.25 179 SER A C 1
ATOM 1388 O O . SER A 1 179 ? -9.109 5.013 11.981 1.00 97.25 179 SER A O 1
ATOM 1390 N N . ARG A 1 180 ? -8.218 6.269 10.348 1.00 97.12 180 ARG A N 1
ATOM 1391 C CA . ARG A 1 180 ? -9.468 6.964 9.990 1.00 97.12 180 ARG A CA 1
ATOM 1392 C C . ARG A 1 180 ? -10.447 6.100 9.193 1.00 97.12 180 ARG A C 1
ATOM 1394 O O . ARG A 1 180 ? -11.617 6.466 9.117 1.00 97.12 180 ARG A O 1
ATOM 1401 N N . GLN A 1 181 ? -10.012 4.965 8.639 1.00 97.00 181 GLN A N 1
ATOM 1402 C CA . GLN A 1 181 ? -10.889 4.031 7.919 1.00 97.00 181 GLN A CA 1
ATOM 1403 C C . GLN A 1 181 ? -11.692 3.191 8.922 1.00 97.00 181 GLN A C 1
ATOM 1405 O O . GLN A 1 181 ? -11.374 2.033 9.209 1.00 97.00 181 GLN A O 1
ATOM 1410 N N . SER A 1 182 ? -12.672 3.833 9.559 1.00 92.38 182 SER A N 1
ATOM 1411 C CA . SER A 1 182 ? -13.406 3.296 10.709 1.00 92.38 182 SER A CA 1
ATOM 1412 C C . SER A 1 182 ? -14.307 2.103 10.384 1.00 92.38 182 SER A C 1
ATOM 1414 O O . SER A 1 182 ? -14.631 1.341 11.294 1.00 92.38 182 SER A O 1
ATOM 1416 N N . ALA A 1 183 ? -14.692 1.908 9.117 1.00 93.56 183 ALA A N 1
ATOM 1417 C CA . ALA A 1 183 ? -15.540 0.788 8.722 1.00 93.56 183 ALA A CA 1
ATOM 1418 C C . ALA A 1 183 ? -14.761 -0.533 8.628 1.00 93.56 183 ALA A C 1
ATOM 1420 O O . ALA A 1 183 ? -15.361 -1.602 8.760 1.00 93.56 183 ALA A O 1
ATOM 1421 N N . CYS A 1 184 ? -13.441 -0.481 8.400 1.00 93.62 184 CYS A N 1
ATOM 1422 C CA . CYS A 1 184 ? -12.658 -1.676 8.074 1.00 93.62 184 CYS A CA 1
ATOM 1423 C C . CYS A 1 184 ? -11.292 -1.827 8.757 1.00 93.62 184 CYS A C 1
ATOM 1425 O O . CYS A 1 184 ? -10.759 -2.932 8.736 1.00 93.62 184 CYS A O 1
ATOM 1427 N N . ILE A 1 185 ? -10.704 -0.767 9.318 1.00 96.12 185 ILE A N 1
ATOM 1428 C CA . ILE A 1 185 ? -9.406 -0.811 10.015 1.00 96.12 185 ILE A CA 1
ATOM 1429 C C . ILE A 1 185 ? -9.578 -0.181 11.401 1.00 96.12 185 ILE A C 1
ATOM 1431 O O . ILE A 1 185 ? -9.611 -0.872 12.414 1.00 96.12 185 ILE A O 1
ATOM 1435 N N . GLY A 1 186 ? -9.743 1.139 11.455 1.00 94.75 186 GLY A N 1
ATOM 1436 C CA . GLY A 1 186 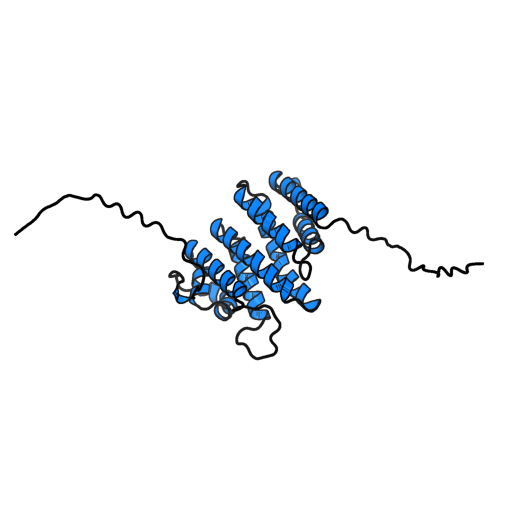? -9.902 1.878 12.702 1.00 94.75 186 GLY A CA 1
ATOM 1437 C C . GLY A 1 186 ? -8.628 1.967 13.569 1.00 94.75 186 GLY A C 1
ATOM 1438 O O . GLY A 1 186 ? -7.634 1.266 13.351 1.00 94.75 186 GLY A O 1
ATOM 1439 N N . PRO A 1 187 ? -8.638 2.835 14.596 1.00 95.44 187 PRO A N 1
ATOM 1440 C CA . PRO A 1 187 ? -7.480 3.063 15.462 1.00 95.44 187 PRO A CA 1
ATOM 1441 C C . PRO A 1 187 ? -7.172 1.876 16.387 1.00 95.44 187 PRO A C 1
ATOM 1443 O O . PRO A 1 187 ? -6.006 1.636 16.688 1.00 95.44 187 PRO A O 1
ATOM 1446 N N . ALA A 1 188 ? -8.189 1.125 16.826 1.00 93.94 188 ALA A N 1
ATOM 1447 C CA . ALA A 1 188 ? -8.019 0.009 17.759 1.00 93.94 188 ALA A CA 1
ATOM 1448 C C . ALA A 1 188 ? -7.202 -1.136 17.140 1.00 93.94 188 ALA A C 1
ATOM 1450 O O . ALA A 1 188 ? -6.186 -1.531 17.705 1.00 93.94 188 ALA A O 1
ATOM 1451 N N . PHE A 1 189 ? -7.586 -1.591 15.942 1.00 95.62 189 PHE A N 1
ATOM 1452 C CA . PHE A 1 189 ? -6.836 -2.602 15.193 1.00 95.62 189 PHE A CA 1
ATOM 1453 C C . PHE A 1 189 ? -5.389 -2.161 14.958 1.00 95.62 189 PHE A C 1
ATOM 1455 O O . PHE A 1 189 ? -4.456 -2.916 15.220 1.00 95.62 189 PHE A O 1
ATOM 1462 N N . LEU A 1 190 ? -5.186 -0.917 14.508 1.00 95.69 190 LEU A N 1
ATOM 1463 C CA . LEU A 1 190 ? -3.843 -0.425 14.220 1.00 95.69 190 LEU A CA 1
ATOM 1464 C C . LEU A 1 190 ? -2.963 -0.403 15.478 1.00 95.69 190 LEU A C 1
ATOM 1466 O O . LEU A 1 190 ? -1.816 -0.843 15.425 1.00 95.69 190 LEU A O 1
ATOM 1470 N N . LEU A 1 191 ? -3.495 0.064 16.611 1.00 94.56 191 LEU A N 1
ATOM 1471 C CA . LEU A 1 191 ? -2.784 0.061 17.892 1.00 94.56 191 LEU A CA 1
ATOM 1472 C C . LEU A 1 191 ? -2.434 -1.358 18.354 1.00 94.56 191 LEU A C 1
ATOM 1474 O O . LEU A 1 191 ? -1.301 -1.591 18.779 1.00 94.56 191 LEU A O 1
ATOM 1478 N N . GLU A 1 192 ? -3.371 -2.303 18.254 1.00 94.69 192 GLU A N 1
ATOM 1479 C CA . GLU A 1 192 ? -3.141 -3.708 18.609 1.00 94.69 192 GLU A CA 1
ATOM 1480 C C . GLU A 1 192 ? -2.001 -4.314 17.788 1.00 94.69 192 GLU A C 1
ATOM 1482 O O . GLU A 1 192 ? -1.062 -4.882 18.352 1.00 94.69 192 GLU A O 1
ATOM 1487 N N . GLU A 1 193 ? -2.025 -4.127 16.469 1.00 95.44 193 GLU A N 1
ATOM 1488 C CA . GLU A 1 193 ? -0.992 -4.643 15.572 1.00 95.44 193 GLU A CA 1
ATOM 1489 C C . GLU A 1 193 ? 0.358 -3.943 15.786 1.00 95.44 193 GLU A C 1
ATOM 1491 O O . GLU A 1 193 ? 1.408 -4.591 15.804 1.00 95.44 193 GLU A O 1
ATOM 1496 N N . MET A 1 194 ? 0.357 -2.629 16.037 1.00 93.62 194 MET A N 1
ATOM 1497 C CA . MET A 1 194 ? 1.569 -1.891 16.397 1.00 93.62 194 MET A CA 1
ATOM 1498 C C . MET A 1 194 ? 2.207 -2.441 17.674 1.00 93.62 194 MET A C 1
ATOM 1500 O O . MET A 1 194 ? 3.429 -2.578 17.742 1.00 93.62 194 MET A O 1
ATOM 1504 N N . ILE A 1 195 ? 1.415 -2.750 18.702 1.00 92.31 195 ILE A N 1
ATOM 1505 C CA . ILE A 1 195 ? 1.907 -3.350 19.950 1.00 92.31 195 ILE A CA 1
ATOM 1506 C C . ILE A 1 195 ? 2.411 -4.774 19.692 1.00 92.31 195 ILE A C 1
ATOM 1508 O O . ILE A 1 195 ? 3.487 -5.140 20.170 1.00 92.31 195 ILE A O 1
ATOM 1512 N N . ALA A 1 196 ? 1.677 -5.561 18.902 1.00 92.56 196 ALA A N 1
ATOM 1513 C CA . ALA A 1 196 ? 2.037 -6.935 18.571 1.00 92.56 196 ALA A CA 1
ATOM 1514 C C . ALA A 1 196 ? 3.397 -7.039 17.859 1.00 92.56 196 ALA A C 1
ATOM 1516 O O . ALA A 1 196 ? 4.161 -7.958 18.162 1.00 92.56 196 ALA A O 1
ATOM 1517 N N . CYS A 1 197 ? 3.735 -6.080 16.987 1.00 90.31 197 CYS A N 1
ATOM 1518 C CA . CYS A 1 197 ? 5.006 -6.050 16.250 1.00 90.31 197 CYS A CA 1
ATOM 1519 C C . CYS A 1 197 ? 6.248 -6.060 17.156 1.00 90.31 197 CYS A C 1
ATOM 1521 O O . CYS A 1 197 ? 7.259 -6.665 16.805 1.00 90.31 197 CYS A O 1
ATOM 1523 N N . ASP A 1 198 ? 6.173 -5.431 18.331 1.00 87.31 198 ASP A N 1
ATOM 1524 C CA . ASP A 1 198 ? 7.321 -5.306 19.236 1.00 87.31 198 ASP A CA 1
ATOM 1525 C C . ASP A 1 198 ? 7.316 -6.357 20.356 1.00 87.31 198 ASP A C 1
ATOM 1527 O O . ASP A 1 198 ? 8.271 -6.436 21.125 1.00 87.31 198 ASP A O 1
ATOM 1531 N N . ARG A 1 199 ? 6.271 -7.191 20.457 1.00 86.38 199 ARG A N 1
ATOM 1532 C CA . ARG A 1 199 ? 6.055 -8.105 21.595 1.00 86.38 199 ARG A CA 1
ATOM 1533 C C . ARG A 1 199 ? 7.212 -9.077 21.836 1.00 86.38 199 ARG A C 1
ATOM 1535 O O . ARG A 1 199 ? 7.469 -9.450 22.976 1.00 86.38 199 ARG A O 1
ATOM 1542 N N . ASN A 1 200 ? 7.889 -9.477 20.762 1.00 82.81 200 ASN A N 1
ATOM 1543 C CA . ASN A 1 200 ? 9.004 -10.426 20.791 1.00 82.81 200 ASN A CA 1
ATOM 1544 C C . ASN A 1 200 ? 10.373 -9.745 20.615 1.00 82.81 200 ASN A C 1
ATOM 1546 O O . ASN A 1 200 ? 11.398 -10.426 20.583 1.00 82.81 200 ASN A O 1
ATOM 1550 N N . SER A 1 201 ? 10.402 -8.419 20.482 1.00 84.19 201 SER A N 1
ATOM 1551 C CA . SER A 1 201 ? 11.626 -7.650 20.271 1.00 84.19 201 SER A CA 1
ATOM 1552 C C . SER A 1 201 ? 12.243 -7.269 21.613 1.00 84.19 201 SER A C 1
ATOM 1554 O O . SER A 1 201 ? 11.565 -6.769 22.509 1.00 84.19 201 SER A O 1
ATOM 1556 N N . SER A 1 202 ? 13.555 -7.466 21.763 1.00 82.94 202 SER A N 1
ATOM 1557 C CA . SER A 1 202 ? 14.261 -6.935 22.933 1.00 82.94 202 SER A CA 1
ATOM 1558 C C . SER A 1 202 ? 14.278 -5.401 22.857 1.00 82.94 202 SER A C 1
ATOM 1560 O O . SER A 1 202 ? 14.667 -4.871 21.812 1.00 82.94 202 SER A O 1
ATOM 1562 N N . PRO A 1 203 ? 13.938 -4.661 23.931 1.00 78.19 203 PRO A N 1
ATOM 1563 C CA . PRO A 1 203 ? 13.901 -3.196 23.906 1.00 78.19 203 PRO A CA 1
ATOM 1564 C C . PRO A 1 203 ? 15.204 -2.550 23.422 1.00 78.19 203 PRO A C 1
ATOM 1566 O O . PRO A 1 203 ? 15.181 -1.514 22.770 1.00 78.19 203 PRO A O 1
ATOM 1569 N N . GLN A 1 204 ? 16.344 -3.194 23.686 1.00 81.75 204 GLN A N 1
ATOM 1570 C CA . GLN A 1 204 ? 17.671 -2.713 23.289 1.00 81.75 204 GLN A CA 1
ATOM 1571 C C . GLN A 1 204 ? 17.914 -2.763 21.771 1.00 81.75 204 GLN A C 1
ATOM 1573 O O . GLN A 1 204 ? 18.849 -2.140 21.279 1.00 81.75 204 GLN A O 1
ATOM 1578 N N . THR A 1 205 ? 17.096 -3.516 21.030 1.00 85.25 205 THR A N 1
ATOM 1579 C CA . THR A 1 205 ? 17.201 -3.650 19.567 1.00 85.25 205 THR A CA 1
ATOM 1580 C C . THR A 1 205 ? 16.400 -2.590 18.814 1.00 85.25 205 THR A C 1
ATOM 1582 O O . THR A 1 205 ? 16.598 -2.408 17.614 1.00 85.25 205 THR A O 1
ATOM 1585 N N . LEU A 1 206 ? 15.512 -1.875 19.510 1.00 87.88 206 LEU A N 1
ATOM 1586 C CA . LEU A 1 206 ? 14.659 -0.848 18.930 1.00 87.88 206 LEU A CA 1
ATOM 1587 C C . LEU A 1 206 ? 15.374 0.505 18.979 1.00 87.88 206 LEU A C 1
ATOM 1589 O O . LEU A 1 206 ? 15.902 0.908 20.015 1.00 87.88 206 LEU A O 1
ATOM 1593 N N . SER A 1 207 ? 15.396 1.225 17.856 1.00 90.00 207 SER A N 1
ATOM 1594 C CA . SER A 1 207 ? 16.031 2.543 17.821 1.00 90.00 207 SER A CA 1
ATOM 1595 C C . SER A 1 207 ? 15.228 3.557 18.643 1.00 90.00 207 SER A C 1
ATOM 1597 O O . SER A 1 207 ? 13.996 3.524 18.675 1.00 90.00 207 SER A O 1
ATOM 1599 N N . ALA A 1 208 ? 15.922 4.506 19.280 1.00 90.94 208 ALA A N 1
ATOM 1600 C CA . ALA A 1 208 ? 15.266 5.578 20.029 1.00 90.94 208 ALA A CA 1
ATOM 1601 C C . ALA A 1 208 ? 14.317 6.394 19.133 1.00 90.94 208 ALA A C 1
ATOM 1603 O O . ALA A 1 208 ? 13.200 6.693 19.537 1.00 90.94 208 ALA A O 1
ATOM 1604 N N . THR A 1 209 ? 14.726 6.675 17.890 1.00 91.62 209 THR A N 1
ATOM 1605 C CA . THR A 1 209 ? 13.899 7.368 16.891 1.00 91.62 209 THR A CA 1
ATOM 1606 C C . THR A 1 209 ? 12.598 6.623 16.610 1.00 91.62 209 THR A C 1
ATOM 1608 O O . THR A 1 209 ? 11.534 7.236 16.626 1.00 91.62 209 THR A O 1
ATOM 1611 N N . TYR A 1 210 ? 12.664 5.303 16.405 1.00 93.12 210 TYR A N 1
ATOM 1612 C CA . TYR A 1 210 ? 11.475 4.478 16.205 1.00 93.12 210 TYR A CA 1
ATOM 1613 C C . TYR A 1 210 ? 10.531 4.557 17.407 1.00 93.12 210 TYR A C 1
ATOM 1615 O O . TYR A 1 210 ? 9.350 4.848 17.235 1.00 93.12 210 TYR A O 1
ATOM 1623 N N . LEU A 1 211 ? 11.053 4.363 18.622 1.00 92.25 211 LEU A N 1
ATOM 1624 C CA . LEU A 1 211 ? 10.250 4.400 19.846 1.00 92.25 211 LEU A CA 1
ATOM 1625 C C . LEU A 1 211 ? 9.595 5.769 20.062 1.00 92.25 211 LEU A C 1
ATOM 1627 O O . LEU A 1 211 ? 8.401 5.836 20.347 1.00 92.25 211 LEU A O 1
ATOM 1631 N N . THR A 1 212 ? 10.339 6.862 19.882 1.00 93.12 212 THR A N 1
ATOM 1632 C CA . THR A 1 212 ? 9.805 8.225 19.999 1.00 93.12 212 THR A CA 1
ATOM 1633 C C . THR A 1 212 ? 8.685 8.473 18.993 1.00 93.12 212 THR A C 1
ATOM 1635 O O . THR A 1 212 ? 7.609 8.924 19.385 1.00 93.12 212 THR A O 1
ATOM 1638 N N . ASN A 1 213 ? 8.899 8.133 17.721 1.00 94.19 213 ASN A N 1
ATOM 1639 C CA . ASN A 1 213 ? 7.902 8.350 16.673 1.00 94.19 213 ASN A CA 1
ATOM 1640 C C . ASN A 1 213 ? 6.667 7.464 16.874 1.00 94.19 213 ASN A C 1
ATOM 1642 O O . ASN A 1 213 ? 5.541 7.925 16.705 1.00 94.19 213 ASN A O 1
ATOM 1646 N N . LYS A 1 214 ? 6.856 6.216 17.315 1.00 94.31 214 LYS A N 1
ATOM 1647 C CA . LYS A 1 214 ? 5.759 5.309 17.655 1.00 94.31 214 LYS A CA 1
ATOM 1648 C C . LYS A 1 214 ? 4.911 5.854 18.804 1.00 94.31 214 LYS A C 1
ATOM 1650 O O . LYS A 1 214 ? 3.691 5.903 18.681 1.00 94.31 214 LYS A O 1
ATOM 1655 N N . MET A 1 215 ? 5.536 6.306 19.892 1.00 94.56 215 MET A N 1
ATOM 1656 C CA . MET A 1 215 ? 4.820 6.901 21.028 1.00 94.56 215 MET A CA 1
ATOM 1657 C C . MET A 1 215 ? 4.105 8.200 20.638 1.00 94.56 215 MET A C 1
ATOM 1659 O O . MET A 1 215 ? 2.980 8.437 21.077 1.00 94.56 215 MET A O 1
ATOM 1663 N N . ALA A 1 216 ? 4.721 9.023 19.784 1.00 95.00 216 ALA A N 1
ATOM 1664 C CA . ALA A 1 216 ? 4.091 10.226 19.250 1.00 95.00 216 ALA A CA 1
ATOM 1665 C C . ALA A 1 216 ? 2.853 9.891 18.404 1.00 95.00 216 ALA A C 1
ATOM 1667 O O . ALA A 1 216 ? 1.811 10.518 18.582 1.00 95.00 216 ALA A O 1
ATOM 1668 N N . LEU A 1 217 ? 2.934 8.873 17.543 1.00 95.88 217 LEU A N 1
ATOM 1669 C CA . LEU A 1 217 ? 1.795 8.384 16.769 1.00 95.88 217 LEU A CA 1
ATOM 1670 C C . LEU A 1 217 ? 0.684 7.844 17.679 1.00 95.88 217 LEU A C 1
ATOM 1672 O O . LEU A 1 217 ? -0.471 8.215 17.507 1.00 95.88 217 LEU A O 1
ATOM 1676 N N . MET A 1 218 ? 1.014 7.032 18.688 1.00 95.44 218 MET A N 1
ATOM 1677 C CA . MET A 1 218 ? 0.026 6.542 19.661 1.00 95.44 218 MET A CA 1
ATOM 1678 C C . MET A 1 218 ? -0.667 7.698 20.392 1.00 95.44 218 MET A C 1
ATOM 1680 O O . MET A 1 218 ? -1.886 7.691 20.528 1.00 95.44 218 MET A O 1
ATOM 1684 N N . SER A 1 219 ? 0.086 8.726 20.794 1.00 95.56 219 SER A N 1
ATOM 1685 C CA . SER A 1 219 ? -0.471 9.945 21.389 1.00 95.56 219 SER A CA 1
ATOM 1686 C C . SER A 1 219 ? -1.428 10.665 20.430 1.00 95.56 219 SER A C 1
ATOM 1688 O O . SER A 1 219 ? -2.542 11.006 20.820 1.00 95.56 219 SER A O 1
ATOM 1690 N N . LYS A 1 220 ? -1.051 10.824 19.152 1.00 96.19 220 LYS A N 1
ATOM 1691 C CA . LYS A 1 220 ? -1.923 11.407 18.115 1.00 96.19 220 LYS A CA 1
ATOM 1692 C C . LYS A 1 220 ? -3.219 10.612 17.951 1.00 96.19 220 LYS A C 1
ATOM 1694 O O . LYS A 1 220 ? -4.286 11.213 17.922 1.00 96.19 220 LYS A O 1
ATOM 1699 N N . LEU A 1 221 ? -3.142 9.280 17.927 1.00 95.38 221 LEU A N 1
ATOM 1700 C CA . LEU A 1 221 ? -4.322 8.413 17.854 1.00 95.38 221 LEU A CA 1
ATOM 1701 C C . LEU A 1 221 ? -5.236 8.592 19.076 1.00 95.38 221 LEU A C 1
ATOM 1703 O O . LEU A 1 221 ? -6.445 8.725 18.922 1.00 95.38 221 LEU A O 1
ATOM 1707 N N . MET A 1 222 ? -4.674 8.652 20.285 1.00 93.88 222 MET A N 1
ATOM 1708 C CA . MET A 1 222 ? -5.459 8.869 21.508 1.00 93.88 222 MET A CA 1
ATOM 1709 C C . MET A 1 222 ? -6.108 10.258 21.548 1.00 93.88 222 MET A C 1
ATOM 1711 O O . MET A 1 222 ? -7.232 10.392 22.025 1.00 93.88 222 MET A O 1
ATOM 1715 N N . LEU A 1 223 ? -5.424 11.287 21.041 1.00 95.25 223 LEU A N 1
ATOM 1716 C CA . LEU A 1 223 ? -5.963 12.646 20.952 1.00 95.25 223 LEU A CA 1
ATOM 1717 C C . LEU A 1 223 ? -7.071 12.764 19.900 1.00 95.25 223 LEU A C 1
ATOM 1719 O O . LEU A 1 223 ? -8.049 13.467 20.134 1.00 95.25 223 LEU A O 1
ATOM 1723 N N . GLU A 1 224 ? -6.919 12.099 18.755 1.00 95.44 224 GLU A N 1
ATOM 1724 C CA . GLU A 1 224 ? -7.873 12.183 17.647 1.00 95.44 224 GLU A CA 1
ATOM 1725 C C . GLU A 1 224 ? -9.132 11.337 17.887 1.00 95.44 224 GLU A C 1
ATOM 1727 O O . GLU A 1 224 ? -10.241 11.808 17.645 1.00 95.44 224 GLU A O 1
ATOM 1732 N N . PHE A 1 225 ? -8.980 10.108 18.390 1.00 94.19 225 PHE A N 1
ATOM 1733 C CA . PHE A 1 225 ? -10.085 9.148 18.517 1.00 94.19 225 PHE A CA 1
ATOM 1734 C C . PHE A 1 225 ? -10.605 8.977 19.952 1.00 94.19 225 PHE A C 1
ATOM 1736 O O . PHE A 1 225 ? -11.640 8.341 20.162 1.00 94.19 225 PHE A O 1
ATOM 1743 N N . GLY A 1 226 ? -9.918 9.555 20.940 1.00 90.38 226 GLY A N 1
ATOM 1744 C CA . GLY A 1 226 ? -10.257 9.430 22.353 1.00 90.38 226 GLY A CA 1
ATOM 1745 C C . GLY A 1 226 ? -9.898 8.069 22.957 1.00 90.38 226 GLY A C 1
ATOM 1746 O O . GLY A 1 226 ? -9.336 7.183 22.311 1.00 90.38 226 GLY A O 1
ATOM 1747 N N . ILE A 1 227 ? -10.229 7.907 24.239 1.00 86.69 227 ILE A N 1
ATOM 1748 C CA . ILE A 1 227 ? -10.077 6.654 24.984 1.00 86.69 227 ILE A CA 1
ATOM 1749 C C . ILE A 1 227 ? -11.477 6.178 25.350 1.00 86.69 227 ILE A C 1
ATOM 1751 O O . ILE A 1 227 ? -12.206 6.872 26.057 1.00 86.69 227 ILE A O 1
ATOM 1755 N N . GLN A 1 228 ? -11.855 4.994 24.874 1.00 81.62 228 GLN A N 1
ATOM 1756 C CA . GLN A 1 228 ? -13.072 4.342 25.339 1.00 81.62 228 GLN A CA 1
ATOM 1757 C C . GLN A 1 228 ? -12.752 3.614 26.642 1.00 81.62 228 GLN A C 1
ATOM 1759 O O . GLN A 1 228 ? -12.095 2.573 26.649 1.00 81.62 228 GLN A O 1
ATOM 1764 N N . GLU A 1 229 ? -13.193 4.176 27.763 1.00 75.19 229 GLU A N 1
ATOM 1765 C CA . GLU A 1 229 ? -13.222 3.435 29.015 1.00 75.19 229 GLU A CA 1
ATOM 1766 C C . GLU A 1 229 ? -14.293 2.354 28.868 1.00 75.19 229 GLU A C 1
ATOM 1768 O O . GLU A 1 229 ? -15.485 2.661 28.787 1.00 75.19 229 GLU A O 1
ATOM 1773 N N . ASN A 1 230 ? -13.881 1.085 28.804 1.00 58.41 230 ASN A N 1
ATOM 1774 C CA . ASN A 1 230 ? -14.808 -0.035 28.914 1.00 58.41 230 ASN A CA 1
ATOM 1775 C C . ASN A 1 230 ? -15.429 0.013 30.311 1.00 58.41 230 ASN A C 1
ATOM 1777 O O . ASN A 1 230 ? -14.960 -0.633 31.246 1.00 58.41 230 ASN A O 1
ATOM 1781 N N . SER A 1 231 ? -16.494 0.796 30.452 1.00 50.19 231 SER A N 1
ATOM 1782 C CA . SER A 1 231 ? -17.390 0.712 31.585 1.00 50.19 231 SER A CA 1
ATOM 1783 C C . SER A 1 231 ? -18.017 -0.673 31.518 1.00 50.19 231 SER A C 1
ATOM 1785 O O . SER A 1 231 ? -19.009 -0.898 30.827 1.00 50.19 231 SER A O 1
ATOM 1787 N N . THR A 1 232 ? -17.443 -1.628 32.242 1.00 52.00 232 THR A N 1
ATOM 1788 C CA . THR A 1 232 ? -18.186 -2.779 32.751 1.00 52.00 232 THR A CA 1
ATOM 1789 C C . THR A 1 232 ? -19.224 -2.244 33.740 1.00 52.00 232 THR A C 1
ATOM 1791 O O . THR A 1 232 ? -19.059 -2.347 34.950 1.00 52.00 232 THR A O 1
ATOM 1794 N N . GLY A 1 233 ? -20.246 -1.572 33.213 1.00 44.44 233 GLY A N 1
ATOM 1795 C CA . GLY A 1 233 ? -21.318 -0.915 33.943 1.00 44.44 233 GLY A CA 1
ATOM 1796 C C . GLY A 1 233 ? -22.633 -1.618 33.648 1.00 44.44 233 GLY A C 1
ATOM 1797 O O . GLY A 1 233 ? -23.254 -1.387 32.617 1.00 44.44 233 GLY A O 1
ATOM 1798 N N . GLU A 1 234 ? -22.986 -2.537 34.540 1.00 43.19 234 GLU A N 1
ATOM 1799 C CA . GLU A 1 234 ? -24.346 -2.826 35.002 1.00 43.19 234 GLU A CA 1
ATOM 1800 C C . GLU A 1 234 ? -25.500 -2.634 33.997 1.00 43.19 234 GLU A C 1
ATOM 1802 O O . GLU A 1 234 ? -26.047 -1.548 33.802 1.00 43.19 234 GLU A O 1
ATOM 1807 N N . LYS A 1 235 ? -26.017 -3.760 33.486 1.00 46.06 235 LYS A N 1
ATOM 1808 C CA . LYS A 1 235 ? -27.450 -3.867 33.178 1.00 46.06 235 LYS A CA 1
ATOM 1809 C C . LYS A 1 235 ? -28.229 -3.663 34.480 1.00 46.06 235 LYS A C 1
ATOM 1811 O O . LYS A 1 235 ? -28.431 -4.609 35.234 1.00 46.06 235 LYS A O 1
ATOM 1816 N N . GLY A 1 236 ? -28.659 -2.435 34.731 1.00 39.19 236 GLY A N 1
ATOM 1817 C CA . GLY A 1 236 ? -29.415 -2.081 35.925 1.00 39.19 236 GLY A CA 1
ATOM 1818 C C . GLY A 1 236 ? -30.190 -0.786 35.750 1.00 39.19 236 GLY A C 1
ATOM 1819 O O . GLY A 1 236 ? -30.002 0.153 36.512 1.00 39.19 236 GLY A O 1
ATOM 1820 N N . SER A 1 237 ? -31.064 -0.709 34.749 1.00 36.16 237 SER A N 1
ATOM 1821 C CA . SER A 1 237 ? -32.115 0.306 34.743 1.00 36.16 237 SER A CA 1
ATOM 1822 C C . SER A 1 237 ? -33.303 -0.170 35.586 1.00 36.16 237 SER A C 1
ATOM 1824 O O . SER A 1 237 ? -33.876 -1.225 35.309 1.00 36.16 237 SER A O 1
ATOM 1826 N N . PRO A 1 238 ? -33.752 0.646 36.554 1.00 41.72 238 PRO A N 1
ATOM 1827 C CA . PRO A 1 238 ? -35.176 0.781 36.785 1.00 41.72 238 PRO A CA 1
ATOM 1828 C C . PRO A 1 238 ? -35.646 2.214 36.516 1.00 41.72 238 PRO A C 1
ATOM 1830 O O . PRO A 1 238 ? -34.964 3.210 36.756 1.00 41.72 238 PRO A O 1
ATOM 1833 N N . GLN A 1 239 ? -36.846 2.253 35.951 1.00 40.97 239 GLN A N 1
ATOM 1834 C CA . GLN A 1 239 ? -37.627 3.394 35.496 1.00 40.97 239 GLN A CA 1
ATOM 1835 C C . GLN A 1 239 ? -37.657 4.576 36.479 1.00 40.97 239 GLN A C 1
ATOM 1837 O O . GLN A 1 239 ? -37.962 4.413 37.658 1.00 40.97 239 GLN A O 1
ATOM 1842 N N . ARG A 1 240 ? -37.494 5.800 35.957 1.00 33.78 240 ARG A N 1
ATOM 1843 C CA . ARG A 1 240 ? -38.047 7.004 36.594 1.00 33.78 240 ARG A CA 1
ATOM 1844 C C . ARG A 1 240 ? -39.495 7.182 36.136 1.00 33.78 240 ARG A C 1
ATOM 1846 O O . ARG A 1 240 ? -39.729 7.662 35.030 1.00 33.78 240 ARG A O 1
ATOM 1853 N N . SER A 1 241 ? -40.459 6.831 36.986 1.00 39.91 241 SER A N 1
ATOM 1854 C CA . SER A 1 241 ? -41.799 7.419 36.916 1.00 39.91 241 SER A CA 1
ATOM 1855 C C . SER A 1 241 ? -41.779 8.741 37.681 1.00 39.91 241 SER A C 1
ATOM 1857 O O . SER A 1 241 ? -41.586 8.745 38.896 1.00 39.91 241 SER A O 1
ATOM 1859 N N . TYR A 1 242 ? -41.984 9.858 36.992 1.00 34.25 242 TYR A N 1
ATOM 1860 C CA . TYR A 1 242 ? -42.370 11.100 37.652 1.00 34.25 242 TYR A CA 1
ATOM 1861 C C . TYR A 1 242 ? -43.897 11.150 37.707 1.00 34.25 242 TYR A C 1
ATOM 1863 O O . TYR A 1 242 ? -44.549 11.298 36.676 1.00 34.25 242 TYR A O 1
ATOM 1871 N N . ALA A 1 243 ? -44.454 11.007 38.908 1.00 39.16 243 ALA A N 1
ATOM 1872 C CA . ALA A 1 243 ? -45.779 11.513 39.235 1.00 39.16 243 ALA A CA 1
ATOM 1873 C C . ALA A 1 243 ? -45.603 12.939 39.777 1.00 39.16 243 ALA A C 1
ATOM 1875 O O . ALA A 1 243 ? -44.751 13.172 40.637 1.00 39.16 243 ALA A O 1
ATOM 1876 N N . VAL A 1 244 ? -46.368 13.883 39.236 1.00 36.16 244 VAL A N 1
ATOM 1877 C CA . VAL A 1 244 ? -46.453 15.272 39.709 1.00 36.16 244 VAL A CA 1
ATOM 1878 C C . VAL A 1 244 ? -47.720 15.389 40.573 1.00 36.16 244 VAL A C 1
ATOM 1880 O O . VAL A 1 244 ? -48.723 14.780 40.191 1.00 36.16 244 VAL A O 1
ATOM 1883 N N . PRO A 1 245 ? -47.673 16.086 41.727 1.00 56.16 245 PRO A N 1
ATOM 1884 C CA . PRO A 1 245 ? -48.835 16.318 42.590 1.00 56.16 245 PRO A CA 1
ATOM 1885 C C . PRO A 1 245 ? -49.879 17.262 41.980 1.00 56.16 245 PRO A C 1
ATOM 1887 O O . PRO A 1 245 ? -49.498 18.132 41.163 1.00 56.16 245 PRO A O 1
#

Radius of gyration: 24.27 Å; chains: 1; bounding box: 72×55×94 Å

InterPro domains:
  IPR011989 Armadillo-like helical [G3DSA:1.25.10.10] (36-234)
  IPR052607 Centrosomal protein 104 kDa-like [PTHR13371] (20-231)
  IPR059245 Centrosomal protein CEP104, TOG domain [PF21040] (46-173)